Protein 5X2J (pdb70)

Organism: NCBI:txid246432

Nearest PDB structures (foldseek):
  5x2j-assembly1_A-2  TM=1.005E+00  e=4.872E-35  Staphylococcus equorum
  7ddw-assembly1_A  TM=1.001E+00  e=9.927E-34  Staphylococcus equorum
  7wnl-assembly2_C  TM=9.984E-01  e=1.163E-33  Staphylococcus equorum
  6m30-assembly3_F  TM=9.994E-01  e=3.532E-33  Staphylococcus equorum
  6ex5-assembly1_B  TM=9.951E-01  e=1.546E-30  Staphylococcus aureus

CATH classification: 1.10.287.990 (+1 more: 3.55.40.20)

Sequence (199 aa):
MAFELPNLPYGFRALEPHIDQQTMEIHHDKHHNTYVTKLNAAVEGTDLESKSIEEIVANLDSVPENIQTAVRNNGGGHLNHSLFWELLTPNSEEKGTVVDKIKEQWGSLDAFKEEFANQAAARFGSGWAWLVVNDGKLEIVTTPNQDNPLTEGKTPILGLDVWEHAYYLKYQNKRPDYISAFWNVVNWEKVDELYNAAK

Structure (mmCIF, N/CA/C/O backbone):
data_5X2J
#
_entry.id   5X2J
#
_cell.length_a   57.362
_cell.length_b   57.362
_cell.lengt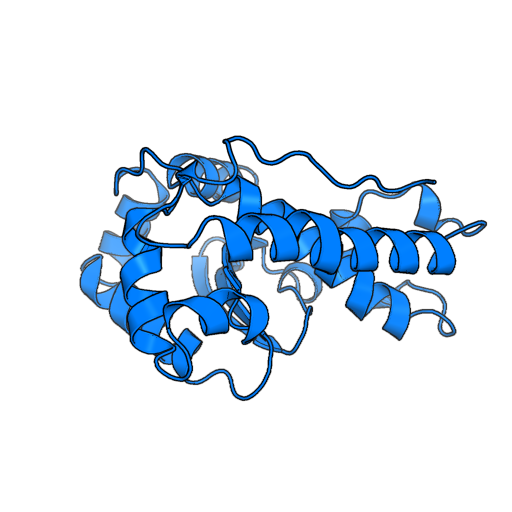h_c   105.762
_cell.angle_alpha   90.000
_cell.angle_beta   90.000
_cell.angle_gamma   120.000
#
_symmetry.space_group_name_H-M   'P 32 2 1'
#
loop_
_entity.id
_entity.type
_entity.pdbx_description
1 polymer 'manganese superoxide dismutase'
2 non-polymer 'MANGANESE (II) ION'
3 water water
#
loop_
_atom_site.group_PDB
_atom_site.id
_atom_site.type_symbol
_atom_site.label_atom_id
_atom_site.label_alt_id
_atom_site.label_comp_id
_atom_site.label_asym_id
_atom_site.label_entity_id
_atom_site.label_seq_id
_atom_site.pdbx_PDB_ins_code
_atom_site.Cartn_x
_atom_site.Cartn_y
_atom_site.Cartn_z
_atom_site.occupancy
_atom_site.B_iso_or_equiv
_atom_site.auth_seq_id
_atom_site.auth_comp_id
_atom_site.auth_asym_id
_atom_site.auth_atom_id
_atom_site.pdbx_PDB_model_num
ATOM 1 N N . MET A 1 1 ? 27.435 2.739 -30.726 1.00 63.65 1 MET A N 1
ATOM 2 C CA . MET A 1 1 ? 26.339 3.733 -30.563 1.00 60.00 1 MET A CA 1
ATOM 3 C C . MET A 1 1 ? 26.280 4.233 -29.099 1.00 64.80 1 MET A C 1
ATOM 4 O O . MET A 1 1 ? 26.807 3.560 -28.192 1.00 59.62 1 MET A O 1
ATOM 9 N N . ALA A 1 2 ? 25.624 5.387 -28.912 1.00 43.43 2 ALA A N 1
ATOM 10 C CA . ALA A 1 2 ? 25.773 6.291 -27.790 1.00 41.96 2 ALA A CA 1
ATOM 11 C C . ALA A 1 2 ? 25.894 5.543 -26.467 1.00 33.59 2 ALA A C 1
ATOM 12 O O . ALA A 1 2 ? 26.977 5.377 -25.907 1.00 35.34 2 ALA A O 1
ATOM 14 N N . PHE A 1 3 ? 24.757 5.056 -25.956 1.00 18.63 3 PHE A N 1
ATOM 15 C CA . PHE A 1 3 ? 24.737 4.296 -24.681 1.00 16.22 3 PHE A CA 1
ATOM 16 C C . PHE A 1 3 ? 25.365 2.925 -24.890 1.00 16.23 3 PHE A C 1
ATOM 17 O O . PHE A 1 3 ? 25.300 2.380 -25.999 1.00 16.31 3 PHE A O 1
ATOM 25 N N . GLU A 1 4 ? 25.970 2.382 -23.837 1.00 17.22 4 GLU A N 1
ATOM 26 C CA . GLU A 1 4 ? 26.615 1.144 -23.874 1.00 17.50 4 GLU A CA 1
ATOM 27 C C . GLU A 1 4 ? 26.046 0.212 -22.800 1.00 16.01 4 GLU A C 1
ATOM 28 O O . GLU A 1 4 ? 25.627 0.679 -21.746 1.00 17.32 4 GLU A O 1
ATOM 34 N N . LEU A 1 5 ? 26.156 -1.094 -23.030 1.00 14.86 5 LEU A N 1
ATOM 35 C CA . LEU A 1 5 ? 25.710 -2.111 -22.103 1.00 13.41 5 LEU A CA 1
ATOM 36 C C . LEU A 1 5 ? 26.828 -2.246 -21.041 1.00 17.26 5 LEU A C 1
ATOM 37 O O . LEU A 1 5 ? 27.943 -2.698 -21.386 1.00 19.81 5 LEU A O 1
ATOM 42 N N . PRO A 1 6 ? 26.557 -1.895 -19.782 1.00 16.10 6 PRO A N 1
ATOM 43 C CA . PRO A 1 6 ? 27.608 -2.066 -18.769 1.00 16.11 6 PRO A CA 1
ATOM 44 C C . PRO A 1 6 ? 27.865 -3.532 -18.463 1.00 17.02 6 PRO A C 1
ATOM 45 O O . PRO A 1 6 ? 26.949 -4.390 -18.505 1.00 17.13 6 PRO A O 1
ATOM 49 N N . ASN A 1 7 ? 29.101 -3.827 -18.130 1.00 17.85 7 ASN A N 1
ATOM 50 C CA . ASN A 1 7 ? 29.487 -5.179 -17.659 1.00 16.07 7 ASN A CA 1
ATOM 51 C C . ASN A 1 7 ? 28.909 -5.375 -16.257 1.00 17.43 7 ASN A C 1
ATOM 52 O O . ASN A 1 7 ? 28.742 -4.426 -15.509 1.00 18.13 7 ASN A O 1
ATOM 57 N N . LEU A 1 8 ? 28.583 -6.626 -15.941 1.00 17.67 8 LEU A N 1
ATOM 58 C CA . LEU A 1 8 ? 28.293 -7.006 -14.543 1.00 17.80 8 LEU A CA 1
ATOM 59 C C . LEU A 1 8 ? 29.526 -6.746 -13.681 1.00 20.54 8 LEU A C 1
ATOM 60 O O . LEU A 1 8 ? 30.636 -6.808 -14.162 1.00 21.24 8 LEU A O 1
ATOM 65 N N . PRO A 1 9 ? 29.317 -6.454 -12.421 1.00 21.51 9 PRO A N 1
ATOM 66 C CA . PRO A 1 9 ? 30.483 -6.362 -11.540 1.0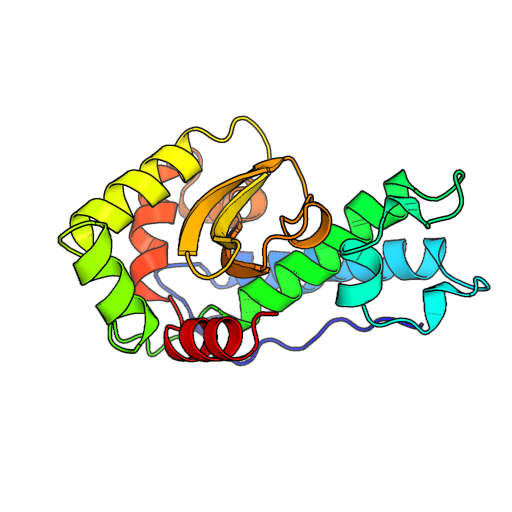0 21.27 9 PRO A CA 1
ATOM 67 C C . PRO A 1 9 ? 31.074 -7.698 -11.146 1.00 21.14 9 PRO A C 1
ATOM 68 O O . PRO A 1 9 ? 32.179 -7.694 -10.554 1.00 23.87 9 PRO A O 1
ATOM 72 N N . TYR A 1 10 ? 30.394 -8.810 -11.465 1.00 21.12 10 TYR A N 1
ATOM 73 C CA . TYR A 1 10 ? 30.689 -10.172 -10.965 1.00 19.44 10 TYR A CA 1
ATOM 74 C C . TYR A 1 10 ? 30.433 -11.114 -12.119 1.00 19.48 10 TYR A C 1
ATOM 75 O O . TYR A 1 10 ? 29.903 -10.685 -13.199 1.00 20.93 10 TYR A O 1
ATOM 84 N N . GLY A 1 11 ? 30.781 -12.384 -11.969 1.00 21.44 11 GLY A N 1
ATOM 85 C CA . GLY A 1 11 ? 30.515 -13.341 -12.998 1.00 19.01 11 GLY A CA 1
ATOM 86 C C . GLY A 1 11 ? 29.050 -13.752 -13.034 1.00 18.99 11 GLY A C 1
ATOM 87 O O . GLY A 1 11 ? 28.294 -13.533 -12.076 1.00 20.39 11 GLY A O 1
ATOM 88 N N . PHE A 1 12 ? 28.669 -14.371 -14.145 1.00 17.64 12 PHE A N 1
ATOM 89 C CA . PHE A 1 12 ? 27.246 -14.770 -14.372 1.00 20.72 12 PHE A CA 1
ATOM 90 C C . PHE A 1 12 ? 26.710 -15.763 -13.329 1.00 21.35 12 PHE A C 1
ATOM 91 O O . PHE A 1 12 ? 25.551 -15.718 -12.974 1.00 24.19 12 PHE A O 1
ATOM 99 N N . ARG A 1 13 ? 27.562 -16.643 -12.803 1.00 24.56 13 ARG A N 1
ATOM 100 C CA . ARG A 1 13 ? 27.258 -17.587 -11.698 1.00 25.75 13 ARG A CA 1
ATOM 101 C C . ARG A 1 13 ? 27.333 -17.000 -10.351 1.00 22.28 13 ARG A C 1
ATOM 102 O O . ARG A 1 13 ? 27.040 -17.730 -9.337 1.00 28.42 13 ARG A O 1
ATOM 110 N N . ALA A 1 14 ? 27.711 -15.755 -10.254 1.00 22.83 14 ALA A N 1
ATOM 111 C CA . ALA A 1 14 ? 28.002 -15.251 -9.016 1.00 24.85 14 ALA A CA 1
ATOM 112 C C . ALA A 1 14 ? 26.931 -15.312 -7.905 1.00 24.62 14 ALA A C 1
ATOM 113 O O . ALA A 1 14 ? 27.156 -15.293 -6.682 1.00 27.27 14 ALA A O 1
ATOM 115 N N . LEU A 1 15 ? 25.703 -15.194 -8.383 1.00 23.13 15 LEU A N 1
ATOM 116 C CA . LEU A 1 15 ? 24.498 -15.048 -7.542 1.00 21.35 15 LEU A CA 1
ATOM 117 C C . LEU A 1 15 ? 23.776 -16.378 -7.349 1.00 24.38 15 LEU A C 1
ATOM 118 O O . LEU A 1 15 ? 22.721 -16.375 -6.671 1.00 24.73 15 LEU A O 1
ATOM 123 N N . GLU A 1 16 ? 24.305 -17.520 -7.849 1.00 25.52 16 GLU A N 1
ATOM 124 C CA . GLU A 1 16 ? 23.706 -18.820 -7.595 1.00 24.50 16 GLU A CA 1
ATOM 125 C C . GLU A 1 16 ? 23.923 -19.096 -6.077 1.00 24.08 16 GLU A C 1
ATOM 126 O O . GLU A 1 16 ? 24.921 -18.652 -5.444 1.00 28.08 16 GLU A O 1
ATOM 132 N N . PRO A 1 17 ? 22.945 -19.766 -5.471 1.00 24.11 17 PRO A N 1
ATOM 133 C CA . PRO A 1 17 ? 21.787 -20.445 -6.054 1.00 22.12 17 PRO A CA 1
ATOM 134 C C . PRO A 1 17 ? 20.530 -19.534 -5.999 1.00 24.09 17 PRO A C 1
ATOM 135 O O . PRO A 1 17 ? 19.466 -19.992 -6.275 1.00 31.67 17 PRO A O 1
ATOM 139 N N . HIS A 1 18 ? 20.705 -18.258 -5.657 1.00 22.39 18 HIS A N 1
ATOM 140 C CA . HIS A 1 18 ? 19.559 -17.307 -5.560 1.00 20.61 18 HIS A CA 1
ATOM 141 C C . HIS A 1 18 ? 19.026 -16.840 -6.884 1.00 18.60 18 HIS A C 1
ATOM 142 O O . HIS A 1 18 ? 17.784 -16.769 -7.031 1.00 23.24 18 HIS A O 1
ATOM 149 N N . ILE A 1 19 ? 19.903 -16.537 -7.815 1.00 20.06 19 ILE A N 1
ATOM 150 C CA . ILE A 1 19 ? 19.538 -16.268 -9.208 1.00 21.94 19 ILE A CA 1
ATOM 151 C C . ILE A 1 19 ? 20.462 -17.086 -10.113 1.00 19.49 19 ILE A C 1
ATOM 152 O O . ILE A 1 19 ? 21.693 -17.042 -9.888 1.00 23.20 19 ILE A O 1
ATOM 157 N N . ASP A 1 20 ? 19.876 -17.867 -11.017 1.00 19.93 20 ASP A N 1
ATOM 158 C CA . ASP A 1 20 ? 20.619 -18.845 -11.814 1.00 18.96 20 ASP A CA 1
ATOM 159 C C . ASP A 1 20 ? 21.457 -18.137 -12.872 1.00 21.36 20 ASP A C 1
ATOM 160 O O . ASP A 1 20 ? 21.101 -17.038 -13.368 1.00 21.58 20 ASP A O 1
ATOM 165 N N . GLN A 1 21 ? 22.581 -18.781 -13.231 1.00 20.14 21 GLN A N 1
ATOM 166 C CA . GLN A 1 21 ? 23.469 -18.329 -14.253 1.00 23.80 21 GLN A CA 1
ATOM 167 C C . GLN A 1 21 ? 22.712 -18.057 -15.571 1.00 19.83 21 GLN A C 1
ATOM 168 O O . GLN A 1 21 ? 23.055 -17.024 -16.263 1.00 20.04 21 GLN A O 1
ATOM 174 N N . GLN A 1 22 ? 21.826 -18.952 -15.999 1.00 22.39 22 GLN A N 1
ATOM 175 C CA . GLN A 1 22 ? 21.212 -18.835 -17.317 1.00 21.37 22 GLN A CA 1
ATOM 176 C C . GLN A 1 22 ? 20.421 -17.484 -17.371 1.00 17.70 22 GLN A C 1
ATOM 177 O O . GLN A 1 22 ? 20.527 -16.766 -18.339 1.00 20.33 22 GLN A O 1
ATOM 183 N N . THR A 1 23 ? 19.695 -17.176 -16.287 1.00 16.94 23 THR A N 1
ATOM 184 C CA . THR A 1 23 ? 18.926 -15.926 -16.205 1.00 16.64 23 THR A CA 1
ATOM 185 C C . THR A 1 23 ? 19.894 -14.750 -16.216 1.00 17.11 23 THR A C 1
ATOM 186 O O . THR A 1 23 ? 19.700 -13.778 -16.959 1.00 15.58 23 THR A O 1
ATOM 190 N N . MET A 1 24 ? 20.958 -14.779 -15.440 1.00 17.26 24 MET A N 1
ATOM 191 C CA . MET A 1 24 ? 21.907 -13.644 -15.444 1.00 17.69 24 MET A CA 1
ATOM 192 C C . MET A 1 24 ? 22.426 -13.393 -16.841 1.00 17.84 24 MET A C 1
ATOM 193 O O . MET A 1 24 ? 22.507 -12.228 -17.308 1.00 17.41 24 MET A O 1
ATOM 198 N N . GLU A 1 25 ? 22.697 -14.459 -17.614 1.00 18.12 25 GLU A N 1
ATOM 199 C CA . GLU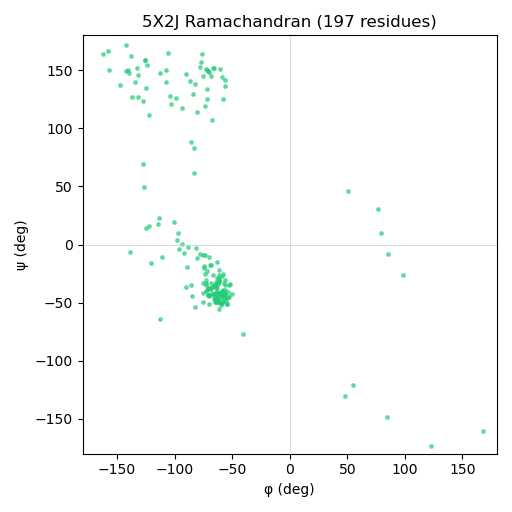 A 1 25 ? 23.231 -14.292 -18.971 1.00 19.31 25 GLU A CA 1
ATOM 200 C C . GLU A 1 25 ? 22.176 -13.728 -19.877 1.00 16.25 25 GLU A C 1
ATOM 201 O O . GLU A 1 25 ? 22.444 -12.742 -20.585 1.00 15.95 25 GLU A O 1
ATOM 207 N N . ILE A 1 26 ? 20.988 -14.304 -19.922 1.00 16.07 26 ILE A N 1
ATOM 208 C CA . ILE A 1 26 ? 19.953 -13.837 -20.822 1.00 14.36 26 ILE A CA 1
ATOM 209 C C . ILE A 1 26 ? 19.548 -12.390 -20.428 1.00 13.01 26 ILE A C 1
ATOM 210 O O . ILE A 1 26 ? 19.376 -11.523 -21.277 1.00 13.49 26 ILE A O 1
ATOM 215 N N . HIS A 1 27 ? 19.334 -12.194 -19.155 1.00 12.89 27 HIS A N 1
ATOM 216 C CA . HIS A 1 27 ? 18.827 -10.922 -18.644 1.00 11.52 27 HIS A CA 1
ATOM 217 C C . HIS A 1 27 ? 19.774 -9.766 -19.021 1.00 11.33 27 HIS A C 1
ATOM 218 O O . HIS A 1 27 ? 19.343 -8.697 -19.423 1.00 12.12 27 HIS A O 1
ATOM 225 N N . HIS A 1 28 ? 21.075 -10.006 -18.883 1.00 12.73 28 HIS A N 1
ATOM 226 C CA . HIS A 1 28 ? 22.070 -8.996 -19.169 1.00 13.41 28 HIS A CA 1
ATOM 227 C C . HIS A 1 28 ? 22.383 -8.926 -20.668 1.00 14.41 28 HIS A C 1
ATOM 228 O O . HIS A 1 28 ? 22.259 -7.866 -21.294 1.00 14.28 28 HIS A O 1
ATOM 235 N N . ASP A 1 29 ? 22.735 -10.050 -21.262 1.00 14.20 29 ASP A N 1
ATOM 236 C CA . ASP A 1 29 ? 23.229 -10.094 -22.644 1.00 14.13 29 ASP A CA 1
ATOM 237 C C . ASP A 1 29 ? 22.148 -9.877 -23.692 1.00 13.82 29 ASP A C 1
ATOM 238 O O . ASP A 1 29 ? 22.473 -9.486 -24.823 1.00 14.76 29 ASP A O 1
ATOM 243 N N . LYS A 1 30 ? 20.923 -10.188 -23.342 1.00 13.45 30 LYS A N 1
ATOM 244 C CA . LYS A 1 30 ? 19.824 -10.103 -24.249 1.00 11.76 30 LYS A CA 1
ATOM 245 C C . LYS A 1 30 ? 18.836 -9.008 -23.845 1.00 11.53 30 LYS A C 1
ATOM 246 O O . LYS A 1 30 ? 18.620 -8.026 -24.606 1.00 12.51 30 LYS A O 1
ATOM 252 N N . HIS A 1 31 ? 18.183 -9.117 -22.701 1.00 10.71 31 HIS A N 1
ATOM 253 C CA . HIS A 1 31 ? 17.158 -8.156 -22.341 1.00 10.57 31 HIS A CA 1
ATOM 254 C C . HIS A 1 31 ? 17.761 -6.730 -22.223 1.00 7.94 31 HIS A C 1
ATOM 255 O O . HIS A 1 31 ? 17.285 -5.764 -22.837 1.00 9.90 31 HIS A O 1
ATOM 262 N N . HIS A 1 32 ? 18.786 -6.578 -21.388 1.00 10.40 32 HIS A N 1
ATOM 263 C CA . HIS A 1 32 ? 19.385 -5.260 -21.177 1.00 10.22 32 HIS A CA 1
ATOM 264 C C . HIS A 1 32 ? 19.992 -4.761 -22.489 1.00 9.50 32 HIS A C 1
ATOM 265 O O . HIS A 1 32 ? 19.773 -3.601 -22.928 1.00 10.05 32 HIS A O 1
ATOM 272 N N . ASN A 1 33 ? 20.691 -5.640 -23.222 1.00 10.80 33 ASN A N 1
ATOM 273 C CA . ASN A 1 33 ? 21.266 -5.220 -24.472 1.00 11.30 33 ASN A CA 1
ATOM 274 C C . ASN A 1 33 ? 20.203 -4.706 -25.426 1.00 10.05 33 ASN A C 1
ATOM 275 O O . ASN A 1 33 ? 20.467 -3.712 -26.160 1.00 10.96 33 ASN A O 1
ATOM 280 N N . THR A 1 34 ? 19.049 -5.328 -25.498 1.00 10.14 34 THR A N 1
ATOM 281 C CA . THR A 1 34 ? 17.983 -4.859 -26.377 1.00 9.43 34 THR A CA 1
ATOM 282 C C . THR A 1 34 ? 17.505 -3.460 -25.998 1.00 8.23 34 THR A C 1
ATOM 283 O O . THR A 1 34 ? 17.262 -2.633 -26.860 1.00 8.04 34 THR A O 1
ATOM 287 N N . TYR A 1 35 ? 17.352 -3.164 -24.710 1.00 8.37 35 TYR A N 1
ATOM 288 C CA . TYR A 1 35 ? 17.029 -1.810 -24.293 1.00 7.92 35 TYR A CA 1
ATOM 289 C C . TYR A 1 35 ? 18.052 -0.781 -24.792 1.00 8.57 35 TYR A C 1
ATOM 290 O O . TYR A 1 35 ? 17.681 0.278 -25.264 1.00 9.43 35 TYR A O 1
ATOM 299 N N . VAL A 1 36 ? 19.323 -1.131 -24.700 1.00 8.45 36 VAL A N 1
ATOM 300 C CA . VAL A 1 36 ? 20.375 -0.255 -25.194 1.00 8.86 36 VAL A CA 1
ATOM 301 C C . VAL A 1 36 ? 20.235 -0.041 -26.698 1.00 8.49 36 VAL A C 1
ATOM 302 O O . VAL A 1 36 ? 20.307 1.105 -27.185 1.00 9.57 36 VAL A O 1
ATOM 306 N N . THR A 1 37 ? 20.079 -1.132 -27.435 1.00 9.32 37 THR A N 1
ATOM 307 C CA . THR A 1 37 ? 19.907 -1.024 -28.872 1.00 8.87 37 THR A CA 1
ATOM 308 C C . THR A 1 37 ? 18.760 -0.095 -29.252 1.00 9.20 37 THR A C 1
ATOM 309 O O . THR A 1 37 ? 18.906 0.819 -30.081 1.00 9.53 37 THR A O 1
ATOM 313 N N . LYS A 1 38 ? 17.607 -0.316 -28.670 1.00 9.27 38 LYS A N 1
ATOM 314 C CA . LYS A 1 38 ? 16.427 0.453 -29.041 1.00 9.73 38 LYS A CA 1
ATOM 315 C C . LYS A 1 38 ? 16.502 1.872 -28.520 1.00 9.11 38 LYS A C 1
ATOM 316 O O . LYS A 1 38 ? 16.022 2.806 -29.195 1.00 10.34 38 LYS A O 1
ATOM 322 N N . LEU A 1 39 ? 17.073 2.094 -27.350 1.00 8.78 39 LEU A N 1
ATOM 323 C CA . LEU A 1 39 ? 17.330 3.446 -26.879 1.00 9.83 39 LEU A CA 1
ATOM 324 C C . LEU A 1 39 ? 18.207 4.220 -27.844 1.00 9.26 39 LEU A C 1
ATOM 325 O O . LEU A 1 39 ? 17.896 5.357 -28.200 1.00 10.28 39 LEU A O 1
ATOM 330 N N . ASN A 1 40 ? 19.318 3.604 -28.254 1.00 10.70 40 ASN A N 1
ATOM 331 C CA . ASN A 1 40 ? 20.234 4.270 -29.190 1.00 10.26 40 ASN A CA 1
ATOM 332 C C . ASN A 1 40 ? 19.528 4.626 -30.467 1.00 10.63 40 ASN A C 1
ATOM 333 O O . ASN A 1 40 ? 19.710 5.706 -31.034 1.00 10.90 40 ASN A O 1
ATOM 338 N N . ALA A 1 41 ? 18.668 3.739 -30.965 1.00 10.27 41 ALA A N 1
ATOM 339 C CA . ALA A 1 41 ? 17.957 4.001 -32.209 1.00 11.99 41 ALA A CA 1
ATOM 340 C C . ALA A 1 41 ? 17.012 5.169 -32.056 1.00 13.10 41 ALA A C 1
ATOM 341 O O . ALA A 1 41 ? 16.890 5.972 -33.009 1.00 14.61 41 ALA A O 1
ATOM 343 N N . ALA A 1 42 ? 16.392 5.330 -30.886 1.00 11.58 42 ALA A N 1
ATOM 344 C CA . ALA A 1 42 ? 15.458 6.402 -30.652 1.00 11.54 42 ALA A CA 1
ATOM 345 C C . ALA A 1 42 ? 16.160 7.750 -30.586 1.00 11.69 42 ALA A C 1
ATOM 346 O O . ALA A 1 42 ? 15.666 8.719 -31.062 1.00 14.05 42 ALA A O 1
ATOM 348 N N . VAL A 1 43 ? 17.281 7.795 -29.889 1.00 12.50 43 VAL A N 1
ATOM 349 C CA . VAL A 1 43 ? 17.952 9.091 -29.589 1.00 12.68 43 VAL A CA 1
ATOM 350 C C . VAL A 1 43 ? 18.997 9.498 -30.601 1.00 14.13 43 VAL A C 1
ATOM 351 O O . VAL A 1 43 ? 19.484 10.589 -30.513 1.00 14.94 43 VAL A O 1
ATOM 355 N N . GLU A 1 44 ? 19.329 8.653 -31.550 1.00 16.82 44 GLU A N 1
ATOM 356 C CA . GLU A 1 44 ? 20.354 8.936 -32.525 1.00 20.00 44 GLU A CA 1
ATOM 357 C C . GLU A 1 44 ? 19.975 10.220 -33.255 1.00 19.28 44 GLU A C 1
ATOM 358 O O . GLU A 1 44 ? 18.863 10.426 -33.690 1.00 20.72 44 GLU A O 1
ATOM 364 N N . GLY A 1 45 ? 20.891 11.173 -33.255 1.00 19.89 45 GLY A N 1
ATOM 365 C CA . GLY A 1 45 ? 20.734 12.465 -33.927 1.00 20.52 45 GLY A CA 1
ATOM 366 C C . GLY A 1 45 ? 19.909 13.504 -33.224 1.00 24.80 45 GLY A C 1
ATOM 367 O O . GLY A 1 45 ? 19.554 14.544 -33.798 1.00 25.37 45 GLY A O 1
ATOM 368 N N . THR A 1 46 ? 19.576 13.225 -31.975 1.00 25.48 46 THR A N 1
ATOM 369 C CA . THR A 1 46 ? 18.850 14.158 -31.155 1.00 22.35 46 THR A CA 1
ATOM 370 C C . THR A 1 46 ? 19.805 14.797 -30.101 1.00 22.07 46 THR A C 1
ATOM 371 O O . THR A 1 46 ? 20.910 14.308 -29.858 1.00 20.81 46 THR A O 1
ATOM 375 N N . ASP A 1 47 ? 19.337 15.895 -29.509 1.00 23.15 47 ASP A N 1
ATOM 376 C CA . ASP A 1 47 ? 20.092 16.534 -28.398 1.00 25.43 47 ASP A CA 1
ATOM 377 C C . ASP A 1 47 ? 20.238 15.563 -27.200 1.00 24.68 47 ASP A C 1
ATOM 378 O O . ASP A 1 47 ? 21.187 15.663 -26.420 1.00 22.66 47 ASP A O 1
ATOM 383 N N . LEU A 1 48 ? 19.308 14.602 -27.058 1.00 23.61 48 LEU A N 1
ATOM 384 C CA . LEU A 1 48 ? 19.304 13.603 -25.945 1.00 21.46 48 LEU A CA 1
ATOM 385 C C . LEU A 1 48 ? 20.461 12.638 -25.988 1.00 17.99 48 LEU A C 1
ATOM 386 O O . LEU A 1 48 ? 20.826 12.030 -24.982 1.00 21.54 48 LEU A O 1
ATOM 391 N N . GLU A 1 49 ? 21.013 12.386 -27.177 1.00 19.26 49 GLU A N 1
ATOM 392 C CA . GLU A 1 49 ? 21.978 11.336 -27.366 1.00 21.02 49 GLU A CA 1
ATOM 393 C C . GLU A 1 49 ? 23.143 11.441 -26.343 1.00 19.91 49 GLU A C 1
ATOM 394 O O . GLU A 1 49 ? 23.697 10.448 -25.896 1.00 22.82 49 GLU A O 1
ATOM 400 N N . SER A 1 50 ? 23.504 12.663 -25.992 1.00 15.39 50 SER A N 1
ATOM 401 C CA . SER A 1 50 ? 24.678 12.968 -25.183 1.00 16.91 50 SER A CA 1
ATOM 402 C C . SER A 1 50 ? 24.382 13.144 -23.714 1.00 16.45 50 SER A C 1
ATOM 403 O O . SER A 1 50 ? 25.304 13.356 -22.906 1.00 17.59 50 SER A O 1
ATOM 406 N N . LYS A 1 51 ? 23.118 13.081 -23.313 1.00 16.22 51 LYS A N 1
ATOM 407 C CA . LYS A 1 51 ? 22.774 13.187 -21.907 1.00 18.91 51 LYS A CA 1
ATOM 408 C C . LYS A 1 51 ? 23.049 11.895 -21.167 1.00 18.05 51 LYS A C 1
ATOM 409 O O . LYS A 1 51 ? 23.099 10.833 -21.770 1.00 17.21 51 LYS A O 1
ATOM 415 N N . SER A 1 52 ? 23.223 11.988 -19.847 1.00 17.06 52 SER A N 1
ATOM 416 C CA . SER A 1 52 ? 23.263 10.797 -19.012 1.00 16.71 52 SER A CA 1
ATOM 417 C C . SER A 1 52 ? 21.859 10.133 -19.022 1.00 15.76 52 SER A C 1
ATOM 418 O O . SER A 1 52 ? 20.848 10.817 -19.123 1.00 15.60 52 SER A O 1
ATOM 421 N N . ILE A 1 53 ? 21.876 8.850 -18.825 1.00 14.70 53 ILE A N 1
ATOM 422 C CA . ILE A 1 53 ? 20.558 8.095 -18.772 1.00 13.99 53 ILE A CA 1
ATOM 423 C C . ILE A 1 53 ? 19.717 8.585 -17.596 1.00 15.07 53 ILE A C 1
ATOM 424 O O . ILE A 1 53 ? 18.499 8.741 -17.698 1.00 15.22 53 ILE A O 1
ATOM 429 N N . GLU A 1 54 ? 20.351 8.986 -16.499 1.00 15.36 54 GLU A N 1
ATOM 430 C CA . GLU A 1 54 ? 19.621 9.512 -15.348 1.00 15.54 54 GLU A CA 1
ATOM 431 C C . GLU A 1 54 ? 18.913 10.790 -15.700 1.00 16.96 54 GLU A C 1
ATOM 432 O O . GLU A 1 54 ? 17.772 11.015 -15.353 1.00 19.98 54 GLU A O 1
ATOM 438 N N . GLU A 1 55 ? 19.615 11.751 -16.326 1.00 17.57 55 GLU A N 1
ATOM 439 C CA . GLU A 1 55 ? 18.964 12.975 -16.684 1.00 19.27 55 GLU A CA 1
ATOM 440 C C . GLU A 1 55 ? 17.826 12.802 -17.723 1.00 19.06 55 GLU A C 1
ATOM 441 O O . GLU A 1 55 ? 16.833 13.542 -17.693 1.00 21.08 55 GLU A O 1
ATOM 447 N N . ILE A 1 56 ? 18.000 11.824 -18.620 1.00 15.43 56 ILE A N 1
ATOM 448 C CA . ILE A 1 56 ? 16.901 11.541 -19.558 1.00 16.29 56 ILE A CA 1
ATOM 449 C C . ILE A 1 56 ? 15.649 11.032 -18.845 1.00 15.39 56 ILE A C 1
ATOM 450 O O . ILE A 1 56 ? 14.559 11.620 -19.003 1.00 16.35 56 ILE A O 1
ATOM 455 N N . VAL A 1 57 ? 15.828 10.050 -17.986 1.00 14.33 57 VAL A N 1
ATOM 456 C CA . VAL A 1 57 ? 14.666 9.385 -17.328 1.00 14.82 57 VAL A CA 1
ATOM 457 C C . VAL A 1 57 ? 14.056 10.347 -16.329 1.00 15.31 57 VAL A C 1
ATOM 458 O O . VAL A 1 57 ? 12.825 10.378 -16.175 1.00 15.77 57 VAL A O 1
ATOM 462 N N . ALA A 1 58 ? 14.881 11.141 -15.613 1.00 17.04 58 ALA A N 1
ATOM 463 C CA . ALA A 1 58 ? 14.358 12.116 -14.710 1.00 17.94 58 ALA A CA 1
ATOM 464 C C . ALA A 1 58 ? 13.444 13.142 -15.355 1.00 19.29 58 ALA A C 1
ATOM 465 O O . ALA A 1 58 ? 12.631 13.755 -14.716 1.00 21.70 58 ALA A O 1
ATOM 467 N N . ASN A 1 59 ? 13.674 13.385 -16.649 1.00 19.39 59 ASN A N 1
ATOM 468 C CA . ASN A 1 59 ? 13.010 14.430 -17.393 1.00 21.41 59 ASN A CA 1
ATOM 469 C C . ASN A 1 59 ? 12.340 13.964 -18.673 1.00 18.57 59 ASN A C 1
ATOM 470 O O . ASN A 1 59 ? 12.523 14.530 -19.742 1.00 20.92 59 ASN A O 1
ATOM 475 N N . LEU A 1 60 ? 11.550 12.898 -18.568 1.00 19.55 60 LEU A N 1
ATOM 476 C CA . LEU A 1 60 ? 10.871 12.316 -19.720 1.00 19.23 60 LEU A CA 1
ATOM 477 C C . LEU A 1 60 ? 9.922 13.286 -20.369 1.00 22.76 60 LEU A C 1
ATOM 478 O O . LEU A 1 60 ? 9.746 13.212 -21.556 1.00 22.34 60 LEU A O 1
ATOM 483 N N . ASP A 1 61 ? 9.299 14.211 -19.602 1.00 25.89 61 ASP A N 1
ATOM 484 C CA . ASP A 1 61 ? 8.380 15.184 -20.203 1.00 31.29 61 ASP A CA 1
ATOM 485 C C . ASP A 1 61 ? 9.058 16.109 -21.195 1.00 26.67 61 ASP A C 1
ATOM 486 O O . ASP A 1 61 ? 8.379 16.745 -21.981 1.00 36.70 61 ASP A O 1
ATOM 491 N N . SER A 1 62 ? 10.385 16.170 -21.205 1.00 23.16 62 SER A N 1
ATOM 492 C CA . SER A 1 62 ? 11.113 17.031 -22.134 1.00 26.60 62 SER A CA 1
ATOM 493 C C . SER A 1 62 ? 11.518 16.299 -23.426 1.00 23.90 62 SER A C 1
ATOM 494 O O . SER A 1 62 ? 12.157 16.877 -24.283 1.00 27.89 62 SER A O 1
ATOM 497 N N . VAL A 1 63 ? 11.168 15.018 -23.543 1.00 21.38 63 VAL A N 1
ATOM 498 C CA . VAL A 1 63 ? 11.534 14.231 -24.702 1.00 18.93 63 VAL A CA 1
ATOM 499 C C . VAL A 1 63 ? 10.633 14.649 -25.879 1.00 19.45 63 VAL A C 1
ATOM 500 O O . VAL A 1 63 ? 9.448 14.796 -25.677 1.00 20.97 63 VAL A O 1
ATOM 504 N N . PRO A 1 64 ? 11.166 14.652 -27.115 1.00 19.58 64 PRO A N 1
ATOM 505 C CA . PRO A 1 64 ? 10.306 14.907 -28.261 1.00 20.29 64 PRO A CA 1
ATOM 506 C C . PRO A 1 64 ? 9.149 13.934 -28.322 1.00 17.29 64 PRO A C 1
ATOM 507 O O . PRO A 1 64 ? 9.306 12.756 -27.994 1.00 15.41 64 PRO A O 1
ATOM 511 N N . GLU A 1 65 ? 7.979 14.406 -28.712 1.00 20.25 65 GLU A N 1
ATOM 512 C CA . GLU A 1 65 ? 6.746 13.581 -28.651 1.00 21.20 65 GLU A CA 1
ATOM 513 C C . GLU A 1 65 ? 6.879 12.261 -29.363 1.00 16.50 65 GLU A C 1
ATOM 514 O O . GLU A 1 65 ? 6.427 11.250 -28.846 1.00 17.34 65 GLU A O 1
ATOM 520 N N . ASN A 1 66 ? 7.527 12.255 -30.518 1.00 15.93 66 ASN A N 1
ATOM 521 C CA . ASN A 1 66 ? 7.524 11.047 -31.315 1.00 16.76 66 ASN A CA 1
ATOM 522 C C . ASN A 1 66 ? 8.389 9.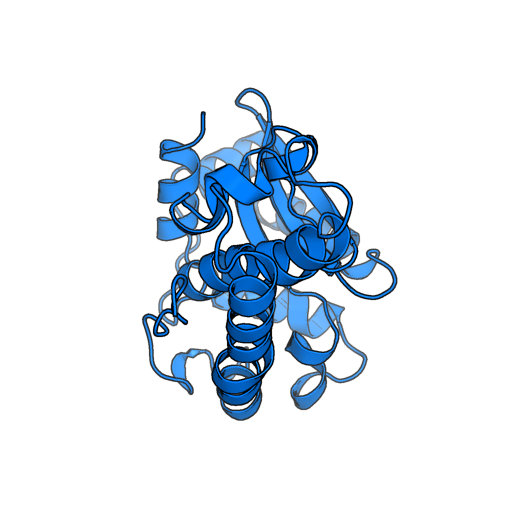939 -30.781 1.00 12.61 66 ASN A C 1
ATOM 523 O O . ASN A 1 66 ? 8.256 8.767 -31.230 1.00 14.21 66 ASN A O 1
ATOM 528 N N . ILE A 1 67 ? 9.206 10.207 -29.759 1.00 11.52 67 ILE A N 1
ATOM 529 C CA . ILE A 1 67 ? 9.990 9.164 -29.111 1.00 11.45 67 ILE A CA 1
ATOM 530 C C . ILE A 1 67 ? 9.779 9.084 -27.608 1.00 10.28 67 ILE A C 1
ATOM 531 O O . ILE A 1 67 ? 10.515 8.388 -26.927 1.00 11.09 67 ILE A O 1
ATOM 536 N N . GLN A 1 68 ? 8.737 9.719 -27.094 1.00 11.23 68 GLN A N 1
ATOM 537 C CA . GLN A 1 68 ? 8.459 9.704 -25.648 1.00 12.93 68 GLN A CA 1
ATOM 538 C C . GLN A 1 68 ? 8.374 8.274 -25.131 1.00 10.75 68 GLN A C 1
ATOM 539 O O . GLN A 1 68 ? 9.006 7.940 -24.107 1.00 11.58 68 GLN A O 1
ATOM 545 N N . THR A 1 69 ? 7.583 7.439 -25.775 1.00 10.18 69 THR A N 1
ATOM 546 C CA . THR A 1 69 ? 7.373 6.087 -25.294 1.00 9.21 69 THR A CA 1
ATOM 547 C C . THR A 1 69 ? 8.621 5.220 -25.458 1.00 7.64 69 THR A C 1
ATOM 548 O O . THR A 1 69 ? 8.989 4.465 -24.552 1.00 7.61 69 THR A O 1
ATOM 552 N N . ALA A 1 70 ? 9.287 5.295 -26.602 1.00 8.02 70 ALA A N 1
ATOM 553 C CA . ALA A 1 70 ? 10.501 4.532 -26.830 1.00 8.24 70 ALA A CA 1
ATOM 554 C C . ALA A 1 70 ? 11.571 4.868 -25.804 1.00 8.78 70 ALA A C 1
ATOM 555 O O . ALA A 1 70 ? 12.300 3.998 -25.312 1.00 8.24 70 ALA A O 1
ATOM 557 N N . VAL A 1 71 ? 11.706 6.170 -25.462 1.00 8.35 71 VAL A N 1
ATOM 558 C CA . VAL A 1 71 ? 12.653 6.569 -24.467 1.00 8.82 71 VAL A CA 1
ATOM 559 C C . VAL A 1 71 ? 12.242 6.149 -23.060 1.00 8.15 71 VAL A C 1
ATOM 560 O O . VAL A 1 71 ? 13.036 5.632 -22.270 1.00 8.67 71 VAL A O 1
ATOM 564 N N . ARG A 1 72 ? 10.988 6.338 -22.742 1.00 8.02 72 ARG A N 1
ATOM 565 C CA . ARG A 1 72 ? 10.470 5.886 -21.440 1.00 8.24 72 ARG A CA 1
ATOM 566 C C . ARG A 1 72 ? 10.736 4.409 -21.243 1.00 6.93 72 ARG A C 1
ATOM 567 O O . ARG A 1 72 ? 11.240 3.991 -20.205 1.00 7.59 72 ARG A O 1
ATOM 575 N N . ASN A 1 73 ? 10.417 3.603 -22.238 1.00 7.78 73 ASN A N 1
ATOM 576 C CA . ASN A 1 73 ? 10.513 2.172 -22.087 1.00 7.21 73 ASN A CA 1
ATOM 577 C C . ASN A 1 73 ? 11.947 1.648 -22.126 1.00 6.56 73 ASN A C 1
ATOM 578 O O . ASN A 1 73 ? 12.383 0.884 -21.267 1.00 7.91 73 ASN A O 1
ATOM 583 N N . ASN A 1 74 ? 12.708 2.080 -23.146 1.00 7.16 74 ASN A N 1
ATOM 584 C CA . ASN A 1 74 ? 14.057 1.573 -23.334 1.00 7.81 74 ASN A CA 1
ATOM 585 C C . ASN A 1 74 ? 15.099 2.339 -22.527 1.00 7.76 74 ASN A C 1
ATOM 586 O O . ASN A 1 74 ? 16.061 1.746 -22.028 1.00 8.32 74 ASN A O 1
ATOM 591 N N . GLY A 1 75 ? 14.911 3.640 -22.369 1.00 7.61 75 GLY A N 1
ATOM 592 C CA . GLY A 1 75 ? 15.700 4.405 -21.450 1.00 8.28 75 GLY A CA 1
ATOM 593 C C . GLY A 1 75 ? 15.505 3.923 -20.024 1.00 7.97 75 GLY A C 1
ATOM 594 O O . GLY A 1 75 ? 16.448 3.728 -19.248 1.00 8.56 75 GLY A O 1
ATOM 595 N N . GLY A 1 76 ? 14.239 3.748 -19.626 1.00 8.53 76 GLY A N 1
ATOM 596 C CA . GLY A 1 76 ? 13.967 3.139 -18.343 1.00 8.35 76 GLY A CA 1
ATOM 597 C C . GLY A 1 76 ? 14.575 1.791 -18.205 1.00 7.53 76 GLY A C 1
ATOM 598 O O . GLY A 1 76 ? 15.188 1.469 -17.181 1.00 8.88 76 GLY A O 1
ATOM 599 N N . GLY A 1 77 ? 14.464 0.932 -19.227 1.00 7.27 77 GLY A N 1
ATOM 600 C CA . GLY A 1 77 ? 15.086 -0.375 -19.156 1.00 7.66 77 GLY A CA 1
ATOM 601 C C . GLY A 1 77 ? 16.570 -0.293 -18.944 1.00 8.71 77 GLY A C 1
ATOM 602 O O . GLY A 1 77 ? 17.126 -1.047 -18.149 1.00 9.23 77 GLY A O 1
ATOM 603 N N . HIS A 1 78 ? 17.215 0.622 -19.653 1.00 8.29 78 HIS A N 1
ATOM 604 C CA . HIS A 1 78 ? 18.639 0.785 -19.488 1.00 8.67 78 HIS A CA 1
ATOM 605 C C . HIS A 1 78 ? 19.016 1.248 -18.069 1.00 9.26 78 HIS A C 1
ATOM 606 O O . HIS A 1 78 ? 19.891 0.646 -17.431 1.00 10.30 78 HIS A O 1
ATOM 613 N N . LEU A 1 79 ? 18.337 2.278 -17.594 1.00 8.69 79 LEU A N 1
ATOM 614 C CA . LEU A 1 79 ? 18.627 2.775 -16.260 1.00 10.00 79 LEU A CA 1
ATOM 615 C C . LEU A 1 79 ? 18.389 1.674 -15.201 1.00 9.87 79 LEU A C 1
ATOM 616 O O . LEU A 1 79 ? 19.179 1.431 -14.318 1.00 10.82 79 LEU A O 1
ATOM 621 N N . ASN A 1 80 ? 17.182 1.072 -15.268 1.00 9.08 80 ASN A N 1
ATOM 622 C CA . ASN A 1 80 ? 16.776 0.136 -14.232 1.00 9.27 80 ASN A CA 1
ATOM 623 C C . ASN A 1 80 ? 17.711 -1.030 -14.137 1.00 9.54 80 ASN A C 1
ATOM 624 O O . ASN A 1 80 ? 18.078 -1.470 -13.037 1.00 11.71 80 ASN A O 1
ATOM 629 N N . HIS A 1 81 ? 18.134 -1.609 -15.255 1.00 10.55 81 HIS A N 1
ATOM 630 C CA . HIS A 1 81 ? 19.062 -2.718 -15.220 1.00 10.11 81 HIS A CA 1
ATOM 631 C C . HIS A 1 81 ? 20.461 -2.309 -14.807 1.00 12.74 81 HIS A C 1
ATOM 632 O O . HIS A 1 81 ? 21.163 -3.053 -14.150 1.00 12.92 81 HIS A O 1
ATOM 639 N N . SER A 1 82 ? 20.886 -1.136 -15.255 1.00 12.37 82 SER A N 1
ATOM 640 C CA . SER A 1 82 ? 22.189 -0.658 -14.783 1.00 13.36 82 SER A CA 1
ATOM 641 C C . SER A 1 82 ? 22.233 -0.535 -13.273 1.00 12.21 82 SER A C 1
ATOM 642 O O . SER A 1 82 ? 23.250 -0.907 -12.631 1.00 16.15 82 SER A O 1
ATOM 645 N N . LEU A 1 83 ? 21.169 -0.020 -12.674 1.00 11.09 83 LEU A N 1
ATOM 646 C CA . LEU A 1 83 ? 21.104 0.028 -11.223 1.00 11.61 83 LEU A CA 1
ATOM 647 C C . LEU A 1 83 ? 21.094 -1.391 -10.631 1.00 12.20 83 LEU A C 1
ATOM 648 O O . LEU A 1 83 ? 21.842 -1.712 -9.736 1.00 14.22 83 LEU A O 1
ATOM 653 N N . PHE A 1 84 ? 20.247 -2.258 -11.186 1.00 12.13 84 PHE A N 1
ATOM 654 C CA . PHE A 1 84 ? 20.083 -3.616 -10.668 1.00 13.58 84 PHE A CA 1
ATOM 655 C C . PHE A 1 84 ? 21.364 -4.395 -10.594 1.00 13.43 84 PHE A C 1
ATOM 656 O O . PHE A 1 84 ? 21.678 -4.958 -9.547 1.00 14.19 84 PHE A O 1
ATOM 664 N N . TRP A 1 85 ? 22.194 -4.373 -11.637 1.00 14.13 85 TRP A N 1
ATOM 665 C CA . TRP A 1 85 ? 23.390 -5.198 -11.583 1.00 13.31 85 TRP A CA 1
ATOM 666 C C . TRP A 1 85 ? 24.317 -4.730 -10.444 1.00 15.82 85 TRP A C 1
ATOM 667 O O . TRP A 1 85 ? 24.951 -5.560 -9.780 1.00 18.44 85 TRP A O 1
ATOM 678 N N . GLU A 1 86 ? 24.386 -3.419 -10.237 1.00 17.08 86 GLU A N 1
ATOM 679 C CA . GLU A 1 86 ? 25.248 -2.834 -9.194 1.00 16.82 86 GLU A CA 1
ATOM 680 C C . GLU A 1 86 ? 24.710 -3.094 -7.799 1.00 14.61 86 GLU A C 1
ATOM 681 O O . GLU A 1 86 ? 25.438 -3.038 -6.799 1.00 17.90 86 GLU A O 1
ATOM 687 N N . LEU A 1 87 ? 23.403 -3.347 -7.699 1.00 15.85 87 LEU A N 1
ATOM 688 C CA . LEU A 1 87 ? 22.726 -3.553 -6.429 1.00 16.40 87 LEU A CA 1
ATOM 689 C C . LEU A 1 87 ? 22.739 -4.983 -5.955 1.00 15.68 87 LEU A C 1
ATOM 690 O O . LEU A 1 87 ? 22.137 -5.268 -4.925 1.00 17.87 87 LEU A O 1
ATOM 695 N N . LEU A 1 88 ? 23.322 -5.904 -6.751 1.00 17.44 88 LEU A N 1
ATOM 696 C CA . LEU A 1 88 ? 23.483 -7.277 -6.395 1.00 17.84 88 LEU A CA 1
ATOM 697 C C . LEU A 1 88 ? 24.945 -7.577 -6.091 1.00 18.65 88 LEU A C 1
ATOM 698 O O . LEU A 1 88 ? 25.825 -6.958 -6.654 1.00 20.01 88 LEU A O 1
ATOM 703 N N . THR A 1 89 ? 25.191 -8.534 -5.222 1.00 19.78 89 THR A N 1
ATOM 704 C CA . THR A 1 89 ? 26.563 -8.975 -4.885 1.00 20.98 89 THR A CA 1
ATOM 705 C C . THR A 1 89 ? 26.556 -10.359 -4.342 1.00 24.67 89 THR A C 1
ATOM 706 O O . THR A 1 89 ? 25.650 -10.761 -3.650 1.00 22.56 89 THR A O 1
ATOM 710 N N . PRO A 1 90 ? 27.657 -11.125 -4.566 1.00 25.49 90 PRO A N 1
ATOM 711 C CA . PRO A 1 90 ? 27.808 -12.447 -3.943 1.00 25.53 90 PRO A CA 1
ATOM 712 C C . PRO A 1 90 ? 28.219 -12.359 -2.497 1.00 25.01 90 PRO A C 1
ATOM 713 O O . PRO A 1 90 ? 28.250 -13.403 -1.821 1.00 35.28 90 PRO A O 1
ATOM 717 N N . ASN A 1 91 ? 28.551 -11.154 -2.014 1.00 24.56 91 ASN A N 1
ATOM 718 C CA . ASN A 1 91 ? 29.013 -10.981 -0.630 1.00 28.47 91 ASN A CA 1
ATOM 719 C C . ASN A 1 91 ? 28.188 -9.911 0.039 1.00 25.35 91 ASN A C 1
ATOM 720 O O . ASN A 1 91 ? 28.594 -8.832 0.301 1.00 29.41 91 ASN A O 1
ATOM 725 N N . SER A 1 92 ? 26.935 -10.241 0.267 1.00 28.00 92 SER A N 1
ATOM 726 C CA . SER A 1 92 ? 26.044 -9.300 0.873 1.00 28.84 92 SER A CA 1
ATOM 727 C C . SER A 1 92 ? 26.115 -9.358 2.388 1.00 25.51 92 SER A C 1
ATOM 728 O O . SER A 1 92 ? 26.238 -10.440 2.996 1.00 27.46 92 SER A O 1
ATOM 731 N N . GLU A 1 93 ? 26.052 -8.188 3.002 1.00 22.72 93 GLU A N 1
ATOM 732 C CA . GLU A 1 93 ? 25.930 -8.117 4.451 1.00 29.39 93 GLU A CA 1
ATOM 733 C C . GLU A 1 93 ? 24.907 -7.055 4.800 1.00 28.41 93 GLU A C 1
ATOM 7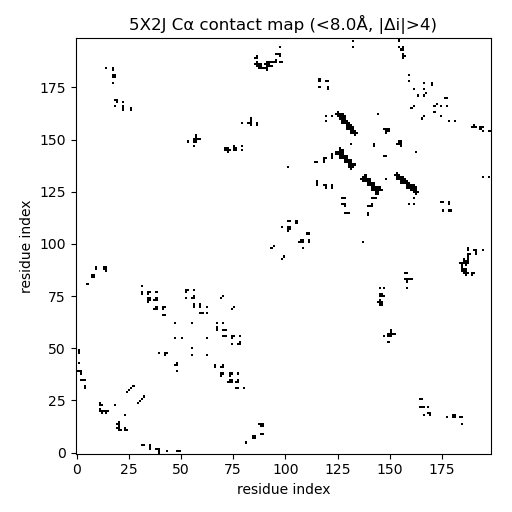34 O O . GLU A 1 93 ? 24.956 -5.907 4.297 1.00 27.19 93 GLU A O 1
ATOM 740 N N . GLU A 1 94 ? 23.933 -7.467 5.617 1.00 30.32 94 GLU A N 1
ATOM 741 C CA . GLU A 1 94 ? 22.812 -6.584 5.950 1.00 30.02 94 GLU A CA 1
ATOM 742 C C . GLU A 1 94 ? 23.233 -5.668 7.069 1.00 30.43 94 GLU A C 1
ATOM 743 O O . GLU A 1 94 ? 22.999 -5.940 8.265 1.00 31.27 94 GLU A O 1
ATOM 749 N N . LYS A 1 95 ? 23.906 -4.608 6.688 1.00 29.66 95 LYS A N 1
ATOM 750 C CA . LYS A 1 95 ? 24.359 -3.600 7.601 1.00 30.72 95 LYS A CA 1
ATOM 751 C C . LYS A 1 95 ? 24.586 -2.308 6.856 1.00 23.09 95 LYS A C 1
ATOM 752 O O . LYS A 1 95 ? 24.638 -2.302 5.587 1.00 27.24 95 LYS A O 1
ATOM 758 N N . GLY A 1 96 ? 24.735 -1.216 7.576 1.00 26.93 96 GLY A N 1
ATOM 759 C CA . GLY A 1 96 ? 25.065 0.085 6.985 1.00 23.59 96 GLY A CA 1
ATOM 760 C C . GLY A 1 96 ? 24.085 1.201 7.279 1.00 25.86 96 GLY A C 1
ATOM 761 O O . GLY A 1 96 ? 23.191 1.063 8.114 1.00 27.90 96 GLY A O 1
ATOM 762 N N . THR A 1 97 ? 24.296 2.341 6.634 1.00 23.78 97 THR A N 1
ATOM 763 C CA . THR A 1 97 ? 23.550 3.554 6.906 1.00 26.48 97 THR A CA 1
ATOM 764 C C . THR A 1 97 ? 22.083 3.313 6.601 1.00 22.28 97 THR A C 1
ATOM 765 O O . THR A 1 97 ? 21.210 3.666 7.419 1.00 24.51 97 THR A O 1
ATOM 769 N N . VAL A 1 98 ? 21.756 2.754 5.429 1.00 21.56 98 VAL A N 1
ATOM 770 C CA . VAL A 1 98 ? 20.359 2.533 5.064 1.00 21.67 98 VAL A CA 1
ATOM 771 C C . VAL A 1 98 ? 19.737 1.420 5.893 1.00 22.57 98 VAL A C 1
ATOM 772 O O . VAL A 1 98 ? 18.584 1.621 6.357 1.00 22.47 98 VAL A O 1
ATOM 776 N N . VAL A 1 99 ? 20.425 0.284 6.127 1.00 21.19 99 VAL A N 1
ATOM 777 C CA . VAL A 1 99 ? 19.882 -0.746 7.018 1.00 22.21 99 VAL A CA 1
ATOM 778 C C . VAL A 1 99 ? 19.572 -0.130 8.413 1.00 24.23 99 VAL A C 1
ATOM 779 O O . VAL A 1 99 ? 18.497 -0.379 8.984 1.00 23.13 99 VAL A O 1
ATOM 783 N N . ASP A 1 100 ? 20.443 0.720 8.955 1.00 24.69 100 ASP A N 1
ATOM 784 C CA . ASP A 1 100 ? 20.150 1.341 10.243 1.00 25.38 100 ASP A CA 1
ATOM 785 C C . ASP A 1 100 ? 18.931 2.251 10.146 1.00 24.75 100 ASP A C 1
ATOM 786 O O . ASP A 1 100 ? 18.103 2.299 11.069 1.00 26.27 100 ASP A O 1
ATOM 791 N N . LYS A 1 101 ? 18.755 2.912 9.026 1.00 27.67 101 LYS A N 1
ATOM 792 C CA . LYS A 1 101 ? 17.602 3.798 8.835 1.00 25.47 101 LYS A CA 1
ATOM 793 C C . LYS A 1 101 ? 16.336 2.978 8.658 1.00 24.13 101 LYS A C 1
ATOM 794 O O . LYS A 1 101 ? 15.322 3.275 9.330 1.00 26.92 101 LYS A O 1
ATOM 800 N N . ILE A 1 102 ? 16.426 1.862 7.925 1.00 23.54 102 ILE A N 1
ATOM 801 C CA . ILE A 1 102 ? 15.280 0.966 7.758 1.00 23.19 102 ILE A CA 1
ATOM 802 C C . ILE A 1 102 ? 14.825 0.469 9.196 1.00 19.25 102 ILE A C 1
ATOM 803 O O . ILE A 1 102 ? 13.621 0.553 9.548 1.00 22.30 102 ILE A O 1
ATOM 808 N N . LYS A 1 103 ? 15.734 -0.035 10.032 1.00 22.82 103 LYS A N 1
ATOM 809 C CA . LYS A 1 103 ? 15.392 -0.486 11.355 1.00 21.82 103 LYS A CA 1
ATOM 810 C C . LYS A 1 103 ? 14.749 0.631 12.214 1.00 22.62 103 LYS A C 1
ATOM 811 O O . LYS A 1 103 ? 13.735 0.410 12.905 1.00 24.39 103 LYS A O 1
ATOM 817 N N . GLU A 1 104 ? 15.248 1.860 12.093 1.00 23.38 104 GLU A N 1
ATOM 818 C CA . GLU A 1 104 ? 14.638 2.947 12.823 1.00 28.47 104 GLU A CA 1
ATOM 819 C C . GLU A 1 104 ? 13.198 3.226 12.357 1.00 27.25 104 GLU A C 1
ATOM 820 O O . GLU A 1 104 ? 12.298 3.437 13.186 1.00 28.78 104 GLU A O 1
ATOM 826 N N . GLN A 1 105 ? 12.941 3.208 11.048 1.00 26.69 105 GLN A N 1
ATOM 827 C CA . GLN A 1 105 ? 11.657 3.691 10.507 1.00 24.13 105 GLN A CA 1
ATOM 828 C C . GLN A 1 105 ? 10.602 2.575 10.554 1.00 22.15 105 GLN A C 1
ATOM 829 O O . GLN A 1 105 ? 9.482 2.810 10.973 1.00 23.66 105 GLN A O 1
ATOM 835 N N . TRP A 1 106 ? 10.970 1.358 10.165 1.00 20.89 106 TRP A N 1
ATOM 836 C CA . TRP A 1 106 ? 10.056 0.201 10.140 1.00 20.04 106 TRP A CA 1
ATOM 837 C C . TRP A 1 106 ? 10.053 -0.550 11.475 1.00 20.85 106 TRP A C 1
ATOM 838 O O . TRP A 1 106 ? 9.181 -1.372 11.717 1.00 22.97 106 TRP A O 1
ATOM 849 N N . GLY A 1 107 ? 11.078 -0.344 12.277 1.00 22.79 107 GLY A N 1
ATOM 850 C CA . GLY A 1 107 ? 11.171 -1.012 13.551 1.00 23.37 107 GLY A CA 1
ATOM 851 C C . GLY A 1 107 ? 12.050 -2.236 13.583 1.00 22.22 107 GLY A C 1
ATOM 852 O O . GLY A 1 107 ? 12.632 -2.514 14.600 1.00 29.28 107 GLY A O 1
ATOM 853 N N . SER A 1 108 ? 12.190 -2.876 12.428 1.00 25.83 108 SER A N 1
ATOM 854 C CA . SER A 1 108 ? 13.040 -4.015 12.239 1.00 22.39 108 SER A CA 1
ATOM 855 C C . SER A 1 108 ? 13.272 -4.172 10.741 1.00 20.89 108 SER A C 1
ATOM 856 O O . SER A 1 108 ? 12.505 -3.666 9.896 1.00 21.38 108 SER A O 1
ATOM 859 N N . LEU A 1 109 ? 14.283 -4.943 10.380 1.00 22.99 109 LEU A N 1
ATOM 860 C CA . LEU A 1 109 ? 14.531 -5.218 8.956 1.00 20.99 109 LEU A CA 1
ATOM 861 C C . LEU A 1 109 ? 13.487 -6.174 8.408 1.00 22.96 109 LEU A C 1
ATOM 862 O O . LEU A 1 109 ? 13.036 -5.958 7.285 1.00 19.89 109 LEU A O 1
ATOM 867 N N . ASP A 1 110 ? 12.942 -7.071 9.212 1.00 22.48 110 ASP A N 1
ATOM 868 C CA . ASP A 1 110 ? 11.898 -8.024 8.762 1.00 21.20 110 ASP A CA 1
ATOM 869 C C . ASP A 1 110 ? 10.645 -7.249 8.394 1.00 20.00 110 ASP A C 1
ATOM 870 O O . ASP A 1 110 ? 10.001 -7.599 7.407 1.00 19.91 110 ASP A O 1
ATOM 875 N N . ALA A 1 111 ? 10.255 -6.241 9.195 1.00 19.36 111 ALA A N 1
ATOM 876 C CA . ALA A 1 111 ? 9.050 -5.464 8.885 1.00 17.65 111 ALA A CA 1
ATOM 877 C C . ALA A 1 111 ? 9.187 -4.725 7.566 1.00 15.90 111 ALA A C 1
ATOM 878 O O . ALA A 1 111 ? 8.237 -4.666 6.772 1.00 14.86 111 ALA A O 1
ATOM 880 N N . PHE A 1 112 ? 10.372 -4.205 7.255 1.00 15.57 112 PHE A N 1
ATOM 881 C CA . PHE A 1 112 ? 10.664 -3.601 5.938 1.00 16.34 112 PHE A CA 1
ATOM 882 C C . PHE A 1 112 ? 10.622 -4.643 4.845 1.00 15.00 112 PHE A C 1
ATOM 883 O O . PHE A 1 112 ? 9.923 -4.441 3.828 1.00 14.04 112 PHE A O 1
ATOM 891 N N . LYS A 1 113 ? 11.251 -5.789 5.041 1.00 14.61 113 LYS A N 1
ATOM 892 C CA . LYS A 1 113 ? 11.198 -6.859 4.050 1.00 15.66 113 LYS A CA 1
ATOM 893 C C . LYS A 1 113 ? 9.768 -7.286 3.749 1.00 15.20 113 LYS A C 1
ATOM 894 O O . LYS A 1 113 ? 9.440 -7.535 2.591 1.00 16.87 113 LYS A O 1
ATOM 900 N N . GLU A 1 114 ? 8.934 -7.395 4.776 1.00 13.61 114 GLU A N 1
ATOM 901 C CA . GLU A 1 114 ? 7.557 -7.795 4.568 1.00 11.94 114 GLU A CA 1
ATOM 902 C C . GLU A 1 114 ? 6.860 -6.816 3.657 1.00 12.74 114 GLU A C 1
ATOM 903 O O . GLU A 1 114 ? 6.180 -7.218 2.702 1.00 12.30 114 GLU A O 1
ATOM 909 N N . GLU A 1 115 ? 6.947 -5.524 3.944 1.00 11.73 115 GLU A N 1
ATOM 910 C CA . GLU A 1 115 ? 6.258 -4.539 3.131 1.00 12.86 115 GLU A CA 1
ATOM 911 C C . GLU A 1 115 ? 6.810 -4.549 1.711 1.00 11.70 115 GLU A C 1
ATOM 912 O O . GLU A 1 115 ? 6.065 -4.486 0.725 1.00 13.78 115 GLU A O 1
ATOM 918 N N . PHE A 1 116 ? 8.124 -4.564 1.593 1.00 13.29 116 PHE A N 1
ATOM 919 C CA . PHE A 1 116 ? 8.745 -4.568 0.260 1.00 12.72 116 PHE A CA 1
ATOM 920 C C . PHE A 1 116 ? 8.283 -5.821 -0.502 1.00 15.01 116 PHE A C 1
ATOM 921 O O . PHE A 1 116 ? 7.940 -5.747 -1.679 1.00 13.06 116 PHE A O 1
ATOM 929 N N . ALA A 1 117 ? 8.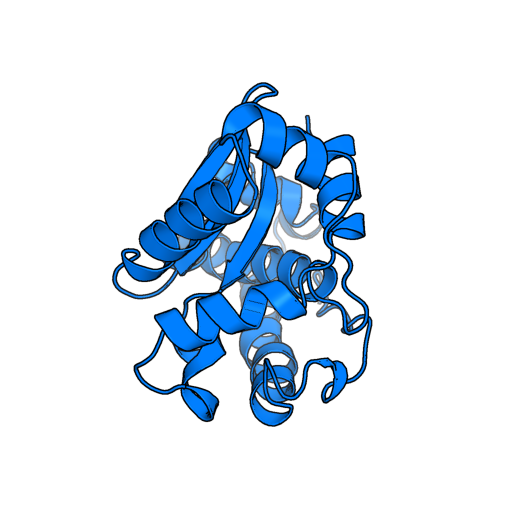333 -6.978 0.147 1.00 11.72 117 ALA A N 1
ATOM 930 C CA . ALA A 1 117 ? 7.988 -8.221 -0.525 1.00 13.97 117 ALA A CA 1
ATOM 931 C C . ALA A 1 117 ? 6.556 -8.225 -0.961 1.00 12.05 117 ALA A C 1
ATOM 932 O O . ALA A 1 117 ? 6.233 -8.734 -2.016 1.00 12.17 117 ALA A O 1
ATOM 934 N N . ASN A 1 118 ? 5.671 -7.716 -0.116 1.00 12.14 118 ASN A N 1
ATOM 935 C CA . ASN A 1 118 ? 4.267 -7.744 -0.482 1.00 12.27 118 ASN A CA 1
ATOM 936 C C . ASN A 1 118 ? 3.889 -6.698 -1.527 1.00 12.14 118 ASN A C 1
ATOM 937 O O . ASN A 1 118 ? 3.128 -6.981 -2.407 1.00 13.18 118 ASN A O 1
ATOM 942 N N . GLN A 1 119 ? 4.543 -5.522 -1.512 1.00 12.86 119 GLN A N 1
ATOM 943 C CA . GLN A 1 119 ? 4.351 -4.568 -2.589 1.00 13.06 119 GLN A CA 1
ATOM 944 C C . GLN A 1 119 ? 4.925 -5.165 -3.883 1.00 10.58 119 GLN A C 1
ATOM 945 O O . GLN A 1 119 ? 4.276 -5.052 -4.937 1.00 10.81 119 GLN A O 1
ATOM 951 N N . ALA A 1 120 ? 6.101 -5.771 -3.816 1.00 10.74 120 ALA A N 1
ATOM 952 C CA . ALA A 1 120 ? 6.698 -6.415 -4.966 1.00 11.47 120 ALA A CA 1
ATOM 953 C C . ALA A 1 120 ? 5.776 -7.494 -5.551 1.00 10.92 120 ALA A C 1
ATOM 954 O O . ALA A 1 120 ? 5.639 -7.589 -6.770 1.00 11.76 120 ALA A O 1
ATOM 956 N N . ALA A 1 121 ? 5.176 -8.312 -4.683 1.00 10.64 121 ALA A N 1
ATOM 957 C CA . ALA A 1 121 ? 4.299 -9.364 -5.142 1.00 10.66 121 ALA A CA 1
ATOM 958 C C . ALA A 1 121 ? 3.028 -8.825 -5.736 1.00 10.73 121 ALA A C 1
ATOM 959 O O . ALA A 1 121 ? 2.470 -9.447 -6.662 1.00 12.08 121 ALA A O 1
ATOM 961 N N . ALA A 1 122 ? 2.526 -7.725 -5.234 1.00 11.47 122 ALA A N 1
ATOM 962 C CA . ALA A 1 122 ? 1.258 -7.129 -5.647 1.00 12.26 122 ALA A CA 1
ATOM 963 C C . ALA A 1 122 ? 1.365 -6.302 -6.959 1.00 9.61 122 ALA A C 1
ATOM 964 O O . ALA A 1 122 ? 0.362 -5.945 -7.525 1.00 11.50 122 ALA A O 1
ATOM 966 N N . ARG A 1 123 ? 2.581 -6.022 -7.426 1.00 10.08 123 ARG A N 1
ATOM 967 C CA . ARG A 1 123 ? 2.756 -5.322 -8.675 1.00 8.69 123 ARG A CA 1
ATOM 968 C C . ARG A 1 123 ? 2.275 -6.242 -9.796 1.00 7.43 123 ARG A C 1
ATOM 969 O O . ARG A 1 123 ? 2.951 -7.213 -10.154 1.00 9.67 123 ARG A O 1
ATOM 977 N N . PHE A 1 124 ? 1.126 -5.927 -10.364 1.00 7.06 124 PHE A N 1
ATOM 978 C CA . PHE A 1 124 ? 0.454 -6.793 -11.314 1.00 6.15 124 PHE A CA 1
ATOM 979 C C . PHE A 1 124 ? 1.008 -6.579 -12.711 1.00 5.87 124 PHE A C 1
ATOM 980 O O . PHE A 1 124 ? 1.042 -5.432 -13.182 1.00 7.64 124 PHE A O 1
ATOM 988 N N . GLY A 1 125 ? 1.383 -7.643 -13.391 1.00 5.98 125 GLY A N 1
ATOM 989 C CA . GLY A 1 125 ? 2.063 -7.523 -14.658 1.00 6.47 125 GLY A CA 1
ATOM 990 C C . GLY A 1 125 ? 3.527 -7.343 -14.459 1.00 6.45 125 GLY A C 1
ATOM 991 O O . GLY A 1 125 ? 4.126 -7.879 -13.531 1.00 8.39 125 GLY A O 1
ATOM 992 N N . SER A 1 126 ? 4.160 -6.602 -15.383 1.00 6.09 126 SER A N 1
ATOM 993 C CA . SER A 1 126 ? 5.608 -6.367 -15.357 1.00 6.29 126 SER A CA 1
ATOM 994 C C . SER A 1 126 ? 5.909 -5.104 -14.559 1.00 5.90 126 SER A C 1
ATOM 995 O O . SER A 1 126 ? 5.150 -4.132 -14.618 1.00 6.05 126 SER A O 1
ATOM 998 N N . GLY A 1 127 ? 7.031 -5.092 -13.869 1.00 6.09 127 GLY A N 1
ATOM 999 C CA . GLY A 1 127 ? 7.471 -3.884 -13.200 1.00 6.20 127 GLY A CA 1
ATOM 1000 C C . GLY A 1 127 ? 8.583 -4.106 -12.232 1.00 6.92 127 GLY A C 1
ATOM 1001 O O . GLY A 1 127 ? 9.292 -5.102 -12.285 1.00 7.33 127 GLY A O 1
ATOM 1002 N N . TRP A 1 128 ? 8.734 -3.135 -11.321 1.00 7.37 128 TRP A N 1
ATOM 1003 C CA . TRP A 1 128 ? 9.844 -3.070 -10.354 1.00 7.24 128 TRP A CA 1
ATOM 1004 C C . TRP A 1 128 ? 9.335 -2.634 -9.021 1.00 7.81 128 TRP A C 1
ATOM 1005 O O . TRP A 1 128 ? 8.381 -1.866 -8.911 1.00 9.10 128 TRP A O 1
ATOM 1016 N N . ALA A 1 129 ? 9.987 -3.142 -7.979 1.00 8.99 129 ALA A N 1
ATOM 1017 C CA . ALA A 1 129 ? 9.798 -2.641 -6.626 1.00 10.13 129 ALA A CA 1
ATOM 1018 C C . ALA A 1 129 ? 11.040 -1.862 -6.206 1.00 10.63 129 ALA A C 1
ATOM 1019 O O . ALA A 1 129 ? 12.168 -2.242 -6.521 1.00 10.44 129 ALA A O 1
ATOM 1021 N N . TRP A 1 130 ? 10.780 -0.739 -5.517 1.00 11.12 130 TRP A N 1
ATOM 1022 C CA . TRP A 1 130 ? 11.857 0.205 -5.178 1.00 11.94 130 TRP A CA 1
ATOM 1023 C C . TRP A 1 130 ? 11.789 0.582 -3.715 1.00 11.14 130 TRP A C 1
ATOM 1024 O O . TRP A 1 130 ? 10.711 0.827 -3.188 1.00 12.03 130 TRP A O 1
ATOM 1035 N N . LEU A 1 131 ? 12.968 0.800 -3.139 1.00 13.21 131 LEU A N 1
ATOM 1036 C CA . LEU A 1 131 ? 13.168 1.664 -2.013 1.00 13.50 131 LEU A CA 1
ATOM 1037 C C . LEU A 1 131 ? 13.679 2.993 -2.587 1.00 13.62 131 LEU A C 1
ATOM 1038 O O . LEU A 1 131 ? 14.637 3.001 -3.341 1.00 13.58 131 LEU A O 1
ATOM 1043 N N . VAL A 1 132 ? 13.017 4.069 -2.240 1.00 12.82 132 VAL A N 1
ATOM 1044 C CA . VAL A 1 132 ? 13.368 5.418 -2.711 1.00 14.63 132 VAL A CA 1
ATOM 1045 C C . VAL A 1 132 ? 13.565 6.362 -1.554 1.00 16.33 132 VAL A C 1
ATOM 1046 O O . VAL A 1 132 ? 13.048 6.160 -0.457 1.00 15.20 132 VAL A O 1
ATOM 1050 N N . VAL A 1 133 ? 14.295 7.433 -1.826 1.00 14.89 133 VAL A N 1
ATOM 1051 C CA . VAL A 1 133 ? 14.384 8.594 -0.951 1.00 17.45 133 VAL A CA 1
ATOM 1052 C C . VAL A 1 133 ? 13.543 9.645 -1.540 1.00 18.69 133 VAL A C 1
ATOM 1053 O O . VAL A 1 133 ? 13.692 10.005 -2.708 1.00 20.86 133 VAL A O 1
ATOM 1057 N N . ASN A 1 134 ? 12.549 10.096 -0.788 1.00 20.48 134 ASN A N 1
ATOM 1058 C CA . ASN A 1 134 ? 11.645 11.163 -1.223 1.00 22.13 134 ASN A CA 1
ATOM 1059 C C . ASN A 1 134 ? 11.734 12.258 -0.212 1.00 27.32 134 ASN A C 1
ATOM 1060 O O . ASN A 1 134 ? 11.308 12.082 0.939 1.00 23.96 134 ASN A O 1
ATOM 1065 N N . ASP A 1 135 ? 12.302 13.384 -0.623 1.00 27.47 135 ASP A N 1
ATOM 1066 C CA . ASP A 1 135 ? 12.462 14.539 0.285 1.00 31.78 135 ASP A CA 1
ATOM 1067 C C . ASP A 1 135 ? 13.123 14.098 1.601 1.00 31.77 135 ASP A C 1
ATOM 1068 O O . ASP A 1 135 ? 12.663 14.467 2.669 1.00 33.08 135 ASP A O 1
ATOM 1073 N N . GLY A 1 136 ? 14.189 13.300 1.506 1.00 26.51 136 GLY A N 1
ATOM 1074 C CA . GLY A 1 136 ? 14.974 12.904 2.654 1.00 27.77 136 GLY A CA 1
ATOM 1075 C C . GLY A 1 136 ? 14.426 11.676 3.386 1.00 28.41 136 GLY A C 1
ATOM 1076 O O . GLY A 1 136 ? 15.059 11.144 4.290 1.00 30.54 136 GLY A O 1
ATOM 1077 N N . LYS A 1 137 ? 13.244 11.217 3.008 1.00 27.28 137 LYS A N 1
ATOM 1078 C CA . LYS A 1 137 ? 12.627 10.071 3.725 1.00 25.46 137 LYS A CA 1
ATOM 1079 C C . LYS A 1 137 ? 12.536 8.813 2.864 1.00 19.84 137 LYS A C 1
ATOM 1080 O O . LYS A 1 137 ? 12.338 8.899 1.668 1.00 20.68 137 LYS A O 1
ATOM 1086 N N . LEU A 1 138 ? 12.647 7.650 3.467 1.00 19.16 138 LEU A N 1
ATOM 1087 C CA . LEU A 1 138 ? 12.538 6.395 2.753 1.00 17.30 138 LEU A CA 1
ATOM 1088 C C . LEU A 1 138 ? 11.073 5.985 2.533 1.00 18.69 138 LEU A C 1
ATOM 1089 O O . LEU A 1 138 ? 10.229 6.104 3.414 1.00 19.09 138 LEU A O 1
ATOM 1094 N N . GLU A 1 139 ? 10.807 5.503 1.348 1.00 15.17 139 GLU A N 1
ATOM 1095 C CA . GLU A 1 139 ? 9.488 4.997 0.946 1.00 15.80 139 GLU A CA 1
ATOM 1096 C C . GLU A 1 139 ? 9.697 3.781 0.049 1.00 14.36 139 GLU A C 1
ATOM 1097 O O . GLU A 1 139 ? 10.674 3.685 -0.715 1.00 14.36 139 GLU A O 1
ATOM 1103 N N . ILE A 1 140 ? 8.746 2.875 0.111 1.00 14.19 140 ILE A N 1
ATOM 1104 C CA . ILE A 1 140 ? 8.670 1.731 -0.812 1.00 12.78 140 ILE A CA 1
ATOM 1105 C C . ILE A 1 140 ? 7.558 2.047 -1.820 1.00 13.35 140 ILE A C 1
ATOM 1106 O O . ILE A 1 140 ? 6.415 2.395 -1.447 1.00 12.93 140 ILE A O 1
ATOM 1111 N N . VAL A 1 141 ? 7.909 1.930 -3.099 1.00 11.93 141 VAL A N 1
ATOM 1112 C CA . VAL A 1 141 ? 6.976 2.155 -4.203 1.00 11.45 141 VAL A CA 1
ATOM 1113 C C . VAL A 1 141 ? 7.238 1.055 -5.230 1.00 9.66 141 VAL A C 1
ATOM 1114 O O . VAL A 1 141 ? 8.258 0.407 -5.230 1.00 13.02 141 VAL A O 1
ATOM 1118 N N . THR A 1 142 ? 6.246 0.875 -6.123 1.00 9.40 142 THR A N 1
ATOM 1119 C CA . THR A 1 142 ? 6.453 0.018 -7.288 1.00 8.25 142 THR A CA 1
ATOM 1120 C C . THR A 1 142 ? 6.116 0.801 -8.517 1.00 8.84 142 THR A C 1
ATOM 1121 O O . THR A 1 142 ? 5.348 1.775 -8.478 1.00 9.74 142 THR A O 1
ATOM 1125 N N . THR A 1 143 ? 6.655 0.352 -9.659 1.00 7.08 143 THR A N 1
ATOM 1126 C CA . THR A 1 143 ? 6.370 0.988 -10.941 1.00 7.59 143 THR A CA 1
ATOM 1127 C C . THR A 1 143 ? 6.023 -0.073 -11.964 1.00 6.19 143 THR A C 1
ATOM 1128 O O . THR A 1 143 ? 6.501 -1.215 -11.901 1.00 7.00 143 THR A O 1
ATOM 1132 N N . PRO A 1 144 ? 5.207 0.292 -12.958 1.00 7.07 144 PRO A N 1
ATOM 1133 C CA . PRO A 1 144 ? 4.961 -0.595 -14.068 1.00 5.92 144 PRO A CA 1
ATOM 1134 C C . PRO A 1 144 ? 6.084 -0.605 -15.062 1.00 5.64 144 PRO A C 1
ATOM 1135 O O . PRO A 1 144 ? 6.726 0.406 -15.308 1.00 6.74 144 PRO A O 1
ATOM 1139 N N . ASN A 1 145 ? 6.221 -1.732 -15.776 1.00 5.69 145 ASN A N 1
ATOM 1140 C CA . ASN A 1 145 ? 7.024 -1.861 -16.963 1.00 5.17 145 ASN A CA 1
ATOM 1141 C C . ASN A 1 145 ? 8.482 -1.413 -16.644 1.00 5.61 145 ASN A C 1
ATOM 1142 O O . ASN A 1 145 ? 9.093 -1.972 -15.752 1.00 6.35 145 ASN A O 1
ATOM 1147 N N . GLN A 1 146 ? 8.994 -0.405 -17.342 1.00 5.76 146 GLN A N 1
ATOM 1148 C CA . GLN A 1 146 ? 10.329 0.108 -17.041 1.00 6.24 146 GLN A CA 1
ATOM 1149 C C . GLN A 1 146 ? 10.256 1.499 -16.515 1.00 6.53 146 GLN A C 1
ATOM 1150 O O . GLN A 1 146 ? 11.277 2.262 -16.566 1.00 7.63 146 GLN A O 1
ATOM 1156 N N . ASP A 1 147 ? 9.131 1.927 -15.959 1.00 6.89 147 ASP A N 1
ATOM 1157 C CA . ASP A 1 147 ? 9.069 3.241 -15.345 1.00 8.13 147 ASP A CA 1
ATOM 1158 C C . ASP A 1 147 ? 9.983 3.270 -14.115 1.00 8.44 147 ASP A C 1
ATOM 1159 O O . ASP A 1 147 ? 10.284 2.258 -13.501 1.00 9.36 147 ASP A O 1
ATOM 1164 N N . ASN A 1 148 ? 10.500 4.447 -13.790 1.00 8.25 148 ASN A N 1
ATOM 1165 C CA . ASN A 1 148 ? 11.470 4.598 -12.728 1.00 9.21 148 ASN A CA 1
ATOM 1166 C C . ASN A 1 148 ? 11.068 5.802 -11.862 1.00 9.99 148 ASN A C 1
ATOM 1167 O O . ASN A 1 148 ? 10.583 6.811 -12.363 1.00 11.37 148 ASN A O 1
ATOM 1172 N N . PRO A 1 149 ? 11.211 5.692 -10.525 1.00 11.42 149 PRO A N 1
ATOM 1173 C CA . PRO A 1 149 ? 10.766 6.797 -9.662 1.00 11.46 149 PRO A CA 1
ATOM 1174 C C . PRO A 1 149 ? 11.483 8.123 -9.900 1.00 11.31 149 PRO A C 1
ATOM 1175 O O . PRO A 1 149 ? 10.968 9.164 -9.507 1.00 13.31 149 PRO A O 1
ATOM 1179 N N . LEU A 1 150 ? 12.683 8.098 -10.487 1.00 13.20 150 LEU A N 1
ATOM 1180 C CA . LEU A 1 150 ? 13.353 9.357 -10.792 1.00 15.48 150 LEU A CA 1
ATOM 1181 C C . LEU A 1 150 ? 12.468 10.310 -11.586 1.00 16.01 150 LEU A C 1
ATOM 1182 O O . LEU A 1 150 ? 12.525 11.532 -11.450 1.00 18.44 150 LEU A O 1
ATOM 1187 N N . THR A 1 151 ? 11.641 9.735 -12.454 1.00 14.74 151 THR A N 1
ATOM 1188 C CA . THR A 1 151 ? 10.767 10.574 -13.265 1.00 15.83 151 THR A CA 1
ATOM 1189 C C . THR A 1 151 ? 9.806 11.396 -12.441 1.00 17.56 151 THR A C 1
ATOM 1190 O O . THR A 1 151 ? 9.367 12.474 -12.866 1.00 20.99 151 THR A O 1
ATOM 1194 N N . GLU A 1 152 ? 9.410 10.886 -11.282 1.00 16.14 152 GLU A N 1
ATOM 1195 C CA . GLU A 1 152 ? 8.539 11.591 -10.362 1.00 20.10 152 GLU A CA 1
ATOM 1196 C C . GLU A 1 152 ? 9.263 12.231 -9.199 1.00 20.89 152 GLU A C 1
ATOM 1197 O O . GLU A 1 152 ? 8.624 12.518 -8.149 1.00 22.43 152 GLU A O 1
ATOM 1203 N N . GLY A 1 153 ? 10.572 12.425 -9.344 1.00 18.43 153 GLY A N 1
ATOM 1204 C CA . GLY A 1 153 ? 11.335 13.209 -8.342 1.00 18.69 153 GLY A CA 1
ATOM 1205 C C . GLY A 1 153 ? 11.607 12.420 -7.054 1.00 16.43 153 GLY A C 1
ATOM 1206 O O . GLY A 1 153 ? 11.766 13.028 -5.997 1.00 19.20 153 GLY A O 1
ATOM 1207 N N . LYS A 1 154 ? 11.731 11.096 -7.158 1.00 15.83 154 LYS A N 1
ATOM 1208 C CA . LYS A 1 154 ? 12.164 10.229 -6.040 1.00 15.04 154 LYS A CA 1
ATOM 1209 C C . LYS A 1 154 ? 13.356 9.416 -6.451 1.00 15.33 154 LYS A C 1
ATOM 1210 O O . LYS A 1 154 ? 13.428 8.943 -7.558 1.00 16.08 154 LYS A O 1
ATOM 1216 N N . THR A 1 155 ? 14.372 9.340 -5.582 1.00 15.41 155 THR A N 1
ATOM 1217 C CA . THR A 1 155 ? 15.638 8.726 -5.946 1.00 15.03 155 THR A CA 1
ATOM 1218 C C . THR A 1 155 ? 15.660 7.269 -5.560 1.00 14.84 155 THR A C 1
ATOM 1219 O O . THR A 1 155 ? 15.559 6.947 -4.366 1.00 14.68 155 THR A O 1
ATOM 1223 N N . PRO A 1 156 ? 15.776 6.361 -6.517 1.00 13.48 156 PRO A N 1
ATOM 1224 C CA . PRO A 1 156 ? 15.868 4.931 -6.172 1.00 13.54 156 PRO A CA 1
ATOM 1225 C C . PRO A 1 156 ? 17.174 4.553 -5.550 1.00 14.90 156 PRO A C 1
ATOM 1226 O O . PRO A 1 156 ? 18.244 4.887 -6.089 1.00 17.07 156 PRO A O 1
ATOM 1230 N N . ILE A 1 157 ? 17.139 3.792 -4.453 1.00 14.79 157 ILE A N 1
ATOM 1231 C CA . ILE A 1 157 ? 18.339 3.316 -3.805 1.00 14.90 157 ILE A CA 1
ATOM 1232 C C . ILE A 1 157 ? 18.417 1.798 -3.728 1.00 14.58 157 ILE A C 1
ATOM 1233 O O . ILE A 1 157 ? 19.468 1.227 -3.458 1.00 14.58 157 ILE A O 1
ATOM 1238 N N . LEU A 1 158 ? 17.230 1.138 -3.952 1.00 14.33 158 LEU A N 1
ATOM 1239 C CA . LEU A 1 158 ? 17.235 -0.329 -4.086 1.00 14.07 158 LEU A CA 1
ATOM 1240 C C . LEU A 1 158 ? 16.122 -0.638 -5.054 1.00 11.56 158 LEU A C 1
ATOM 1241 O O . LEU A 1 158 ? 15.107 -0.008 -5.009 1.00 14.18 158 LEU A O 1
ATOM 1246 N N . GLY A 1 159 ? 16.368 -1.559 -5.980 1.00 11.48 159 GLY A N 1
ATOM 1247 C CA . GLY A 1 159 ? 15.285 -2.001 -6.849 1.00 11.41 159 GLY A CA 1
ATOM 1248 C C . GLY A 1 159 ? 15.370 -3.485 -7.074 1.00 13.76 159 GLY A C 1
ATOM 1249 O O . GLY A 1 159 ? 16.433 -4.092 -7.067 1.00 13.30 159 GLY A O 1
ATOM 1250 N N . LEU A 1 160 ? 14.181 -4.061 -7.287 1.00 10.50 160 LEU A N 1
ATOM 1251 C CA . LEU A 1 160 ? 14.030 -5.490 -7.596 1.00 10.28 160 LEU A CA 1
ATOM 1252 C C . LEU A 1 160 ? 13.173 -5.568 -8.887 1.00 8.94 160 LEU A C 1
ATOM 1253 O O . LEU A 1 160 ? 12.023 -5.094 -8.940 1.00 10.55 160 LEU A O 1
ATOM 1258 N N . ASP A 1 161 ? 13.717 -6.223 -9.897 1.00 9.54 161 ASP A N 1
ATOM 1259 C CA . ASP A 1 161 ? 13.015 -6.512 -11.135 1.00 8.97 161 ASP A CA 1
ATOM 1260 C C . ASP A 1 161 ? 12.012 -7.607 -10.897 1.00 9.21 161 ASP A C 1
ATOM 1261 O O . ASP A 1 161 ? 12.414 -8.718 -10.513 1.00 11.57 161 ASP A O 1
ATOM 1266 N N . VAL A 1 162 ? 10.735 -7.351 -11.105 1.00 8.09 162 VAL A N 1
ATOM 1267 C CA . VAL A 1 162 ? 9.704 -8.347 -10.966 1.00 7.87 162 VAL A CA 1
ATOM 1268 C C . VAL A 1 162 ? 9.036 -8.641 -12.321 1.00 6.05 162 VAL A C 1
ATOM 1269 O O . VAL A 1 162 ? 7.958 -9.260 -12.346 1.00 8.49 162 VAL A O 1
ATOM 1273 N N . TRP A 1 163 ? 9.654 -8.274 -13.454 1.00 7.98 163 TRP A N 1
ATOM 1274 C CA . TRP A 1 163 ? 9.281 -8.882 -14.696 1.00 7.07 163 TRP A CA 1
ATOM 1275 C C . TRP A 1 163 ? 9.499 -10.417 -14.578 1.00 8.03 163 TRP A C 1
ATOM 1276 O O . TRP A 1 163 ? 10.474 -10.864 -13.965 1.00 9.32 163 TRP A O 1
ATOM 1287 N N . GLU A 1 164 ? 8.632 -11.200 -15.200 1.00 7.79 164 GLU A N 1
ATOM 1288 C CA . GLU A 1 164 ? 8.765 -12.631 -15.096 1.00 8.43 164 GLU A CA 1
ATOM 1289 C C . GLU A 1 164 ? 10.086 -13.108 -15.706 1.00 9.79 164 GLU A C 1
ATOM 1290 O O . GLU A 1 164 ? 10.602 -14.161 -15.230 1.00 11.11 164 GLU A O 1
ATOM 1296 N N . HIS A 1 165 ? 10.674 -12.459 -16.680 1.00 9.07 165 HIS A N 1
ATOM 1297 C CA . HIS A 1 165 ? 11.988 -12.910 -17.187 1.00 10.48 165 HIS A CA 1
ATOM 1298 C C . HIS A 1 165 ? 13.016 -12.940 -16.078 1.00 11.86 165 HIS A C 1
ATOM 1299 O O . HIS A 1 165 ? 14.020 -13.637 -16.220 1.00 12.61 165 HIS A O 1
ATOM 1306 N N . ALA A 1 166 ? 12.853 -12.159 -15.036 1.00 11.00 166 ALA A N 1
ATOM 1307 C CA . ALA A 1 166 ? 13.865 -12.079 -13.969 1.00 12.53 166 ALA A CA 1
ATOM 1308 C C . ALA A 1 166 ? 13.863 -13.301 -13.082 1.00 11.85 166 ALA A C 1
ATOM 1309 O O . ALA A 1 166 ? 14.837 -13.493 -12.338 1.00 13.88 166 ALA A O 1
ATOM 1311 N N . TYR A 1 167 ? 12.776 -14.059 -13.064 1.00 12.31 167 TYR A N 1
ATOM 1312 C CA . TYR A 1 167 ? 12.635 -15.144 -12.104 1.00 13.09 167 TYR A CA 1
ATOM 1313 C C . TYR A 1 167 ? 12.052 -16.399 -12.652 1.00 13.17 167 TYR A C 1
ATOM 1314 O O . TYR A 1 167 ? 11.987 -17.422 -11.907 1.00 14.40 167 TYR A O 1
ATOM 1323 N N . TYR A 1 168 ? 11.585 -16.455 -13.859 1.00 11.88 168 TYR A N 1
ATOM 1324 C CA . TYR A 1 168 ? 10.723 -17.590 -14.267 1.00 14.09 168 TYR A CA 1
ATOM 1325 C C . TYR A 1 168 ? 11.545 -18.877 -14.413 1.00 14.88 168 TYR A C 1
ATOM 1326 O O . TYR A 1 168 ? 11.050 -19.936 -14.095 1.00 16.41 168 TYR A O 1
ATOM 1335 N N . LEU A 1 169 ? 12.754 -18.775 -14.955 1.00 15.43 169 LEU A N 1
ATOM 1336 C CA . LEU A 1 169 ? 13.509 -20.042 -15.139 1.00 15.57 169 LEU A CA 1
ATOM 1337 C C . LEU A 1 169 ? 13.721 -20.821 -13.877 1.00 18.50 169 LEU A C 1
ATOM 1338 O O . LEU A 1 169 ? 13.682 -22.080 -13.877 1.00 20.73 169 LEU A O 1
ATOM 1343 N N . LYS A 1 170 ? 14.053 -20.112 -12.780 1.00 17.71 170 LYS A N 1
ATOM 1344 C CA . LYS A 1 170 ? 14.262 -20.826 -11.523 1.00 15.88 170 LYS A CA 1
ATOM 1345 C C . LYS A 1 170 ? 13.047 -21.003 -10.647 1.00 17.39 170 LYS A C 1
ATOM 1346 O O . LYS A 1 170 ? 12.863 -22.069 -10.041 1.00 20.27 170 LYS A O 1
ATOM 1352 N N . TYR A 1 171 ? 12.171 -20.002 -10.614 1.00 17.33 171 TYR A N 1
ATOM 1353 C CA . TYR A 1 171 ? 11.051 -19.970 -9.694 1.00 17.21 171 TYR A CA 1
ATOM 1354 C C . TYR A 1 171 ? 9.684 -20.123 -10.291 1.00 15.87 171 TYR A C 1
ATOM 1355 O O . TYR A 1 171 ? 8.674 -20.283 -9.568 1.00 16.96 171 TYR A O 1
ATOM 1364 N N . GLN A 1 172 ? 9.588 -20.048 -11.611 1.00 15.85 172 GLN A N 1
ATOM 1365 C CA . GLN A 1 172 ? 8.292 -20.063 -12.298 1.00 15.54 172 GLN A CA 1
ATOM 1366 C C . GLN A 1 172 ? 7.319 -19.054 -11.608 1.00 15.49 172 GLN A C 1
ATOM 1367 O O . GLN A 1 172 ? 7.677 -17.879 -11.430 1.00 14.74 172 GLN A O 1
ATOM 1373 N N . ASN A 1 173 ? 6.122 -19.476 -11.294 1.00 14.59 173 ASN A N 1
ATOM 1374 C CA . ASN A 1 173 ? 5.098 -18.579 -10.773 1.00 12.99 173 ASN A CA 1
ATOM 1375 C C . ASN A 1 173 ? 5.355 -18.075 -9.365 1.00 13.10 173 ASN A C 1
ATOM 1376 O O . ASN A 1 173 ? 4.672 -17.156 -8.886 1.00 14.33 173 ASN A O 1
ATOM 1381 N N . LYS A 1 174 ? 6.336 -18.637 -8.660 1.00 14.47 174 LYS A N 1
ATOM 1382 C CA . LYS A 1 174 ? 6.556 -18.376 -7.256 1.00 14.41 174 LYS A CA 1
ATOM 1383 C C . LYS A 1 174 ? 7.358 -17.123 -7.045 1.00 14.39 174 LYS A C 1
ATOM 1384 O O . LYS A 1 174 ? 8.442 -17.108 -6.485 1.00 15.18 174 LYS A O 1
ATOM 1390 N N . ARG A 1 175 ? 6.789 -16.005 -7.493 1.00 13.96 175 ARG A N 1
ATOM 1391 C CA . ARG A 1 175 ? 7.442 -14.698 -7.324 1.00 12.99 175 ARG A CA 1
ATOM 1392 C C . ARG A 1 175 ? 7.898 -14.458 -5.886 1.00 12.09 175 ARG A C 1
ATOM 1393 O O . ARG A 1 175 ? 8.984 -13.969 -5.650 1.00 13.10 175 ARG A O 1
ATOM 1401 N N . PRO A 1 176 ? 7.046 -14.811 -4.873 1.00 13.11 176 PRO A N 1
ATOM 1402 C CA . PRO A 1 176 ? 7.471 -14.564 -3.502 1.00 14.57 176 PRO A CA 1
ATOM 1403 C C . PRO A 1 176 ? 8.760 -15.317 -3.091 1.00 13.61 176 PRO A C 1
ATOM 1404 O O . PRO A 1 176 ? 9.522 -14.765 -2.298 1.00 17.68 176 PRO A O 1
ATOM 1408 N N . ASP A 1 177 ? 9.029 -16.501 -3.692 1.00 15.49 177 ASP A N 1
ATOM 1409 C CA . ASP A 1 177 ? 10.289 -17.252 -3.358 1.00 14.65 177 ASP A CA 1
ATOM 1410 C C . ASP A 1 177 ? 11.520 -16.549 -3.974 1.00 15.10 177 ASP A C 1
ATOM 1411 O O . ASP A 1 177 ? 12.569 -16.412 -3.342 1.00 18.49 177 ASP A O 1
ATOM 1416 N N . TYR A 1 178 ? 11.290 -15.935 -5.152 1.00 17.21 178 TYR A N 1
ATOM 1417 C CA . TYR A 1 178 ? 12.330 -15.125 -5.785 1.00 16.33 178 TYR A CA 1
ATOM 1418 C C . TYR A 1 178 ? 12.634 -13.924 -4.930 1.00 13.66 178 TYR A C 1
ATOM 1419 O O . TYR A 1 178 ? 13.771 -13.555 -4.671 1.00 17.20 178 TYR A O 1
ATOM 1428 N N . ILE A 1 179 ? 11.559 -13.222 -4.519 1.00 13.87 179 ILE A N 1
ATOM 1429 C CA . ILE A 1 179 ? 11.689 -12.025 -3.676 1.00 13.79 179 ILE A CA 1
ATOM 1430 C C . ILE A 1 179 ? 12.459 -12.389 -2.383 1.00 14.93 179 ILE A C 1
ATOM 1431 O O . ILE A 1 179 ? 13.346 -11.685 -1.954 1.00 16.31 179 ILE A O 1
ATOM 1436 N N . SER A 1 180 ? 12.088 -13.508 -1.756 1.00 16.41 180 SER A N 1
ATOM 1437 C CA . SER A 1 180 ? 12.752 -13.910 -0.553 1.00 17.27 180 SER A CA 1
ATOM 1438 C C . SER A 1 180 ? 14.258 -14.168 -0.806 1.00 17.35 180 SER A C 1
ATOM 1439 O O . SER A 1 180 ? 15.127 -13.797 0.042 1.00 21.51 180 SER A O 1
ATOM 1442 N N . ALA A 1 181 ? 14.600 -14.815 -1.935 1.00 17.58 181 ALA A N 1
ATOM 1443 C CA . ALA A 1 181 ? 15.962 -15.154 -2.272 1.00 16.87 181 ALA A CA 1
ATOM 1444 C C . ALA A 1 181 ? 16.800 -13.934 -2.492 1.00 18.33 181 ALA A C 1
ATOM 1445 O O . ALA A 1 181 ? 17.974 -13.942 -2.189 1.00 20.72 181 ALA A O 1
ATOM 1447 N N . PHE A 1 182 ? 16.149 -12.888 -3.060 1.00 17.91 182 PHE A N 1
ATOM 1448 C CA . PHE A 1 182 ? 16.860 -11.647 -3.409 1.00 16.75 182 PHE A CA 1
ATOM 1449 C C . PHE A 1 182 ? 17.566 -11.038 -2.207 1.00 17.49 182 PHE A C 1
ATOM 1450 O O . PHE A 1 182 ? 18.638 -10.496 -2.323 1.00 18.00 182 PHE A O 1
ATOM 1458 N N . TRP A 1 183 ? 16.957 -11.159 -1.001 1.00 18.37 183 TRP A N 1
ATOM 1459 C CA . TRP A 1 183 ? 17.625 -10.543 0.152 1.00 19.22 183 TRP A CA 1
ATOM 1460 C C . TRP A 1 183 ? 19.060 -11.040 0.357 1.00 18.32 183 TRP A C 1
ATOM 1461 O O . TRP A 1 183 ? 19.846 -10.309 0.848 1.00 23.02 183 TRP A O 1
ATOM 1472 N N . ASN A 1 184 ? 19.324 -12.264 -0.024 1.00 22.05 184 ASN A N 1
ATOM 1473 C CA . ASN A 1 184 ? 20.634 -12.866 0.210 1.00 18.41 184 ASN A CA 1
ATOM 1474 C C . ASN A 1 184 ? 21.715 -12.189 -0.673 1.00 22.73 184 ASN A C 1
ATOM 1475 O O . ASN A 1 184 ? 22.933 -12.330 -0.372 1.00 26.56 184 ASN A O 1
ATOM 1480 N N . VAL A 1 185 ? 21.339 -11.456 -1.751 1.00 20.57 185 VAL A N 1
ATOM 1481 C CA . VAL A 1 185 ? 22.309 -10.939 -2.746 1.00 18.78 185 VAL A CA 1
ATOM 1482 C C . VAL A 1 185 ? 22.201 -9.445 -2.836 1.00 17.91 185 VAL A C 1
ATOM 1483 O O . VAL A 1 185 ? 22.762 -8.846 -3.737 1.00 19.56 185 VAL A O 1
ATOM 1487 N N . VAL A 1 186 ? 21.575 -8.759 -1.894 1.00 20.29 186 VAL A N 1
ATOM 1488 C CA . VAL A 1 186 ? 21.516 -7.295 -1.908 1.00 19.06 186 VAL A CA 1
ATOM 1489 C C . VAL A 1 186 ? 22.860 -6.639 -1.578 1.00 19.20 186 VAL A C 1
ATOM 1490 O O . VAL A 1 186 ? 23.447 -6.944 -0.539 1.00 21.77 186 VAL A O 1
ATOM 1494 N N . ASN A 1 187 ? 23.350 -5.750 -2.458 1.00 18.88 187 ASN A N 1
ATOM 1495 C CA . ASN A 1 187 ? 24.569 -4.976 -2.190 1.00 19.57 187 ASN A CA 1
ATOM 1496 C C . ASN A 1 187 ? 24.214 -3.720 -1.387 1.00 17.84 187 ASN A C 1
ATOM 1497 O O . ASN A 1 187 ? 23.912 -2.659 -1.941 1.00 19.15 187 ASN A O 1
ATOM 1502 N N . TRP A 1 188 ? 24.205 -3.866 -0.033 1.00 19.13 188 TRP A N 1
ATOM 1503 C CA . TRP A 1 188 ? 23.857 -2.719 0.806 1.00 21.16 188 TRP A CA 1
ATOM 1504 C C . TRP A 1 188 ? 24.876 -1.597 0.809 1.00 19.78 188 TRP A C 1
ATOM 1505 O O . TRP A 1 188 ? 24.568 -0.430 1.166 1.00 19.96 188 TRP A O 1
ATOM 1516 N N . GLU A 1 189 ? 26.114 -1.916 0.364 1.00 23.03 189 GLU A N 1
ATOM 1517 C CA . GLU A 1 189 ? 27.060 -0.797 0.177 1.00 23.44 189 GLU A CA 1
ATOM 1518 C C . GLU A 1 189 ? 26.668 0.090 -0.976 1.00 21.79 189 GLU A C 1
ATOM 1519 O O . GLU A 1 189 ? 26.781 1.320 -0.875 1.00 21.60 189 GLU A O 1
ATOM 1525 N N . LYS A 1 190 ? 26.163 -0.528 -2.046 1.00 21.48 190 LYS A N 1
ATOM 1526 C CA . LYS A 1 190 ? 25.668 0.257 -3.161 1.00 21.53 190 LYS A CA 1
ATOM 1527 C C . LYS A 1 190 ? 24.416 1.040 -2.780 1.00 18.65 190 LYS A C 1
ATOM 1528 O O . LYS A 1 190 ? 24.205 2.192 -3.174 1.00 19.00 190 LYS A O 1
ATOM 1534 N N . VAL A 1 191 ? 23.516 0.386 -2.039 1.00 18.91 191 VAL A N 1
ATOM 1535 C CA . VAL A 1 191 ? 22.380 1.088 -1.548 1.00 20.87 191 VAL A CA 1
ATOM 1536 C C . VAL A 1 191 ? 22.810 2.330 -0.779 1.00 18.32 191 VAL A C 1
ATOM 1537 O O . VAL A 1 191 ? 22.264 3.402 -0.981 1.00 20.00 191 VAL A O 1
ATOM 1541 N N . ASP A 1 192 ? 23.808 2.192 0.078 1.00 28.74 192 ASP A N 1
ATOM 1542 C CA . ASP A 1 192 ? 24.206 3.321 0.957 1.00 23.13 192 ASP A CA 1
ATOM 1543 C C . A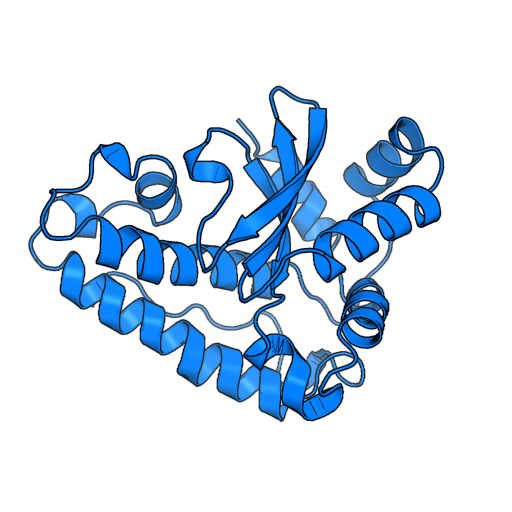SP A 1 192 ? 24.843 4.435 0.047 1.00 18.88 192 ASP A C 1
ATOM 1544 O O . ASP A 1 192 ? 24.616 5.617 0.264 1.00 19.78 192 ASP A O 1
ATOM 1549 N N . GLU A 1 193 ? 25.597 3.999 -0.990 1.00 21.59 193 GLU A N 1
ATOM 1550 C CA . GLU A 1 193 ? 26.164 4.966 -1.947 1.00 22.45 193 GLU A CA 1
ATOM 1551 C C . GLU A 1 193 ? 25.087 5.765 -2.689 1.00 21.78 193 GLU A C 1
ATOM 1552 O O . GLU A 1 193 ? 25.129 6.989 -2.812 1.00 20.65 193 GLU A O 1
ATOM 1558 N N . LEU A 1 194 ? 24.023 5.068 -3.150 1.00 19.72 194 LEU A N 1
ATOM 1559 C CA . LEU A 1 194 ? 22.985 5.720 -3.837 1.00 18.42 194 LEU A CA 1
ATOM 1560 C C . LEU A 1 194 ? 22.209 6.656 -2.930 1.00 17.71 194 LEU A C 1
ATOM 1561 O O . LEU A 1 194 ? 21.795 7.749 -3.304 1.00 18.59 194 LEU A O 1
ATOM 1566 N N . TYR A 1 195 ? 22.043 6.226 -1.663 1.00 19.17 195 TYR A N 1
ATOM 1567 C CA . TYR A 1 195 ? 21.390 7.042 -0.679 1.00 20.13 195 TYR A CA 1
ATOM 1568 C C . TYR A 1 195 ? 22.200 8.360 -0.411 1.00 19.02 195 TYR A C 1
ATOM 1569 O O . TYR A 1 195 ? 21.660 9.449 -0.359 1.00 20.74 195 TYR A O 1
ATOM 1578 N N . ASN A 1 196 ? 23.509 8.187 -0.238 1.00 21.45 196 ASN A N 1
ATOM 1579 C CA . ASN A 1 196 ? 24.346 9.362 0.009 1.00 22.24 196 ASN A CA 1
ATOM 1580 C C . ASN A 1 196 ? 24.348 10.362 -1.167 1.00 24.59 196 ASN A C 1
ATOM 1581 O O . ASN A 1 196 ? 24.398 11.575 -0.946 1.00 24.23 196 ASN A O 1
ATOM 1586 N N . ALA A 1 197 ? 24.255 9.849 -2.407 1.00 24.03 197 ALA A N 1
ATOM 1587 C CA . ALA A 1 197 ? 24.232 10.735 -3.545 1.00 25.62 197 ALA A CA 1
ATOM 1588 C C . ALA A 1 197 ? 22.928 11.467 -3.720 1.00 28.69 197 ALA A C 1
ATOM 1589 O O . ALA A 1 197 ? 22.855 12.456 -4.437 1.00 31.95 197 ALA A O 1
ATOM 1591 N N . ALA A 1 198 ? 21.856 10.974 -3.104 1.00 25.16 198 ALA A N 1
ATOM 1592 C CA . ALA A 1 198 ? 20.541 11.456 -3.439 1.00 28.14 198 ALA A CA 1
ATOM 1593 C C . ALA A 1 198 ? 20.375 12.989 -3.280 1.00 34.89 198 ALA A C 1
ATOM 1594 O O . ALA A 1 198 ? 20.822 13.583 -2.294 1.00 34.80 198 ALA A O 1
ATOM 1596 N N . LYS A 1 199 ? 19.720 13.603 -4.274 1.00 40.51 199 LYS A N 1
ATOM 1597 C CA . LYS A 1 199 ? 19.352 15.027 -4.288 1.00 43.70 199 LYS A CA 1
ATOM 1598 C C . LYS A 1 199 ? 17.869 15.265 -3.912 1.00 59.75 199 LYS A C 1
ATOM 1599 O O . LYS A 1 199 ? 17.476 16.378 -3.501 1.00 65.32 199 LYS A O 1
#

Solvent-accessible surface area: 9685 Å² total; per-residue (Å²): 132,44,26,135,48,47,129,22,76,32,26,45,130,26,1,88,91,46,5,27,60,100,2,1,62,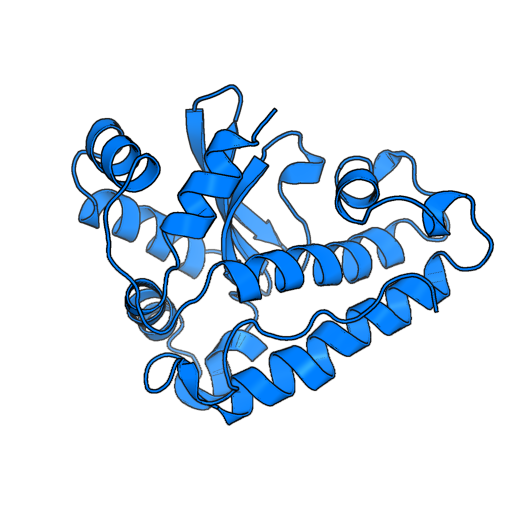62,4,10,58,126,60,0,58,61,26,9,82,112,0,9,77,16,0,102,66,44,138,12,55,105,85,54,16,81,94,2,1,32,54,24,134,71,5,63,156,133,22,76,89,38,0,112,59,15,0,1,0,11,2,0,0,28,23,3,2,70,1,2,19,65,127,33,110,72,112,23,82,0,0,91,43,0,96,149,92,48,61,50,20,109,37,0,38,113,70,0,26,90,56,0,42,79,55,196,45,36,0,0,0,1,0,0,14,40,140,50,148,5,53,14,35,30,15,47,75,3,25,4,5,35,45,134,64,51,32,6,0,0,0,0,0,0,54,102,41,3,7,99,92,83,28,80,112,118,24,81,70,1,1,69,14,1,20,82,4,0,33,3,141,34,0,31,96,27,50,132,69,34,239

B-factor: mean 20.51, std 10.51, range [5.17, 70.61]

Secondary structure (DSSP, 8-state):
--S--PPPSS-TTTTTTTS-HHHHHHIIIIIIHHHHHHHHHHHTTSGGGGS-HHHHHHTGGGS-GGGHHHIIIIIHHHHHHHHHHHTB-SS----SHHHHHHHHHHSSHHHHHHHHHHHHHH--SSEEEEEEEETTEEEEEEEETT--GGGGT-EEEEEEE-SGGGTHHHHTT-HHHHHHHHGGGB-HHHHHHHHHH--

Foldseek 3Di:
DQDDQDDQPDQLPLLPPLFHSVLSCCCRVPVLVVLVVLLCVLCPPHPCSNDDLLVCLLPLVPDPPVCSPSCQQSSLSNVVVVLASVFFGSDDDQDDDVSVVCCVPQVHVVSVLVVQLVQLLPPPAWWKWFFWQAPNDTDIDIDHRSRDCSNVVIFGLDMDGSHCSRPCVPQNPPSSSSSVSRVNTGHVVSSVVSSVPRD

InterPro domains:
  IPR001189 Manganese/iron superoxide dismutase [PIRSF000349] (1-198)
  IPR001189 Manganese/iron superoxide dismutase [PR01703] (6-17)
  IPR001189 Manganese/iron superoxide dismutase [PR01703] (27-40)
  IPR001189 Manganese/iron superoxide dismutase [PR01703] (72-85)
  IPR001189 Manganese/iron superoxide dismutase [PR01703] (123-131)
  IPR001189 Manganese/iron superoxide dismutase [PR01703] (159-171)
  IPR019831 Manganese/iron superoxide dismutase, N-terminal [PF00081] (3-88)
  IPR019832 Manganese/iron superoxide dismutase, C-terminal [PF02777] (95-193)
  IPR019833 Manganese/iron superoxide dismutase, binding site [PS00088] (161-168)
  IPR036314 Manganese/iron superoxide dismutase, C-terminal domain superfamily [G3DSA:3.55.40.20] (90-199)
  IPR036314 Manganese/iron superoxide dismutase, C-terminal domain superfamily [SSF54719] (91-198)
  IPR036324 Manganese/iron superoxide dismutase, N-terminal domain superfamily [G3DSA:1.10.287.990] (20-89)
  IPR036324 Manganese/iron superoxide dismutase, N-terminal domain superfamily [SSF46609] (1-90)

Radius of gyration: 16.34 Å; Cα contacts (8 Å, |Δi|>4): 321; chains: 1; bounding box: 30×38×48 Å